Protein AF-C2EQI1-F1 (afdb_monomer)

pLDDT: mean 87.41, std 16.77, range [28.17, 98.62]

Radius of gyration: 29.7 Å; Cα contacts (8 Å, |Δi|>4): 522; chains: 1; bounding box: 66×50×105 Å

Nearest PDB structures (foldseek):
  5jys-assembly1_A  TM=7.217E-01  e=3.840E-03  Saccharomyces cerevisiae S288C
  6z0c-assembly4_D  TM=2.888E-01  e=3.466E+00  Escherichia coli
  6xi6-assembly1_A-3  TM=2.323E-01  e=3.124E+00  synthetic construct
  8d9p-assembly1_A  TM=2.428E-01  e=8.382E+00  synthetic construct

Structure (mmCIF, N/CA/C/O backbone):
data_AF-C2EQI1-F1
#
_entry.id   AF-C2EQI1-F1
#
loop_
_atom_site.group_PDB
_atom_site.id
_atom_site.type_symbol
_atom_site.label_atom_id
_atom_site.label_alt_id
_atom_site.label_comp_id
_atom_site.label_asym_id
_atom_site.label_entity_id
_atom_site.label_seq_id
_atom_site.pdbx_PDB_ins_code
_atom_site.Cartn_x
_atom_site.Cartn_y
_atom_site.Cartn_z
_atom_site.occupancy
_atom_site.B_iso_or_equiv
_atom_site.auth_seq_id
_atom_site.auth_comp_id
_atom_site.auth_asym_id
_atom_site.auth_atom_id
_atom_site.pdbx_PDB_model_num
ATOM 1 N N . MET A 1 1 ? -22.009 -26.648 41.602 1.00 31.80 1 MET A N 1
ATOM 2 C CA . MET A 1 1 ? -21.470 -26.522 40.234 1.00 31.80 1 MET A CA 1
ATOM 3 C C . MET A 1 1 ? -22.083 -25.278 39.608 1.00 31.80 1 MET A C 1
ATOM 5 O O . MET A 1 1 ? -23.299 -25.176 39.564 1.00 31.80 1 MET A O 1
ATOM 9 N N . ILE A 1 2 ? -21.271 -24.272 39.279 1.00 30.86 2 ILE A N 1
ATOM 10 C CA . ILE A 1 2 ? -21.721 -23.019 38.656 1.00 30.86 2 ILE A CA 1
ATOM 11 C C . ILE A 1 2 ? -21.294 -23.100 37.195 1.00 30.86 2 ILE A C 1
ATOM 13 O O . ILE A 1 2 ? -20.103 -23.004 36.925 1.00 30.86 2 ILE A O 1
ATOM 17 N N . SER A 1 3 ? -22.233 -23.261 36.270 1.00 32.75 3 SER A N 1
ATOM 18 C CA . SER A 1 3 ? -21.985 -23.002 34.852 1.00 32.75 3 SER A CA 1
ATOM 19 C C . SER A 1 3 ? -23.298 -22.722 34.126 1.00 32.75 3 SER A C 1
ATOM 21 O O . SER A 1 3 ? -24.357 -23.134 34.583 1.00 32.75 3 SER A O 1
ATOM 23 N N . ALA A 1 4 ? -23.179 -22.004 33.013 1.00 31.66 4 ALA A N 1
ATOM 24 C CA . ALA A 1 4 ? -24.210 -21.649 32.044 1.00 31.66 4 ALA A CA 1
ATOM 25 C C . ALA A 1 4 ? -25.256 -20.608 32.491 1.00 31.66 4 ALA A C 1
ATOM 27 O O . ALA A 1 4 ? -26.376 -20.896 32.895 1.00 31.66 4 ALA A O 1
ATOM 28 N N . ALA A 1 5 ? -24.904 -19.336 32.303 1.00 28.17 5 ALA A N 1
ATOM 29 C CA . ALA A 1 5 ? -25.871 -18.355 31.817 1.00 28.17 5 ALA A CA 1
ATOM 30 C C . ALA A 1 5 ? -25.189 -17.551 30.706 1.00 28.17 5 ALA A C 1
ATOM 32 O O . ALA A 1 5 ? -24.747 -16.416 30.910 1.00 28.17 5 ALA A O 1
ATOM 33 N N . ALA A 1 6 ? -25.044 -18.197 29.548 1.00 32.72 6 ALA A N 1
ATOM 34 C CA . ALA A 1 6 ? -24.884 -17.513 28.279 1.00 32.72 6 ALA A CA 1
ATOM 35 C C . ALA A 1 6 ? -26.206 -16.780 28.010 1.00 32.72 6 ALA A C 1
ATOM 37 O O . ALA A 1 6 ? -27.199 -17.387 27.632 1.00 32.72 6 ALA A O 1
ATOM 38 N N . ALA A 1 7 ? -26.255 -15.484 28.314 1.00 31.17 7 ALA A N 1
ATOM 39 C CA . ALA A 1 7 ? -27.314 -14.635 27.789 1.00 31.17 7 ALA A CA 1
ATOM 40 C C . ALA A 1 7 ? -26.897 -14.270 26.363 1.00 31.17 7 ALA A C 1
ATOM 42 O O . ALA A 1 7 ? -25.896 -13.570 26.188 1.00 31.17 7 ALA A O 1
ATOM 43 N N . MET A 1 8 ? -27.626 -14.834 25.397 1.00 35.50 8 MET A N 1
ATOM 44 C CA . MET A 1 8 ? -27.479 -14.635 23.957 1.00 35.50 8 MET A CA 1
ATOM 45 C C . MET A 1 8 ? -27.286 -13.154 23.615 1.00 35.50 8 MET A C 1
ATOM 47 O O . MET A 1 8 ? -28.088 -12.298 23.994 1.00 35.50 8 MET A O 1
ATOM 51 N N . LEU A 1 9 ? -26.198 -12.873 22.895 1.00 34.31 9 LEU A N 1
ATOM 52 C CA . LEU A 1 9 ? -26.105 -11.709 22.024 1.00 34.31 9 LEU A CA 1
ATOM 53 C C . LEU A 1 9 ? -27.165 -11.892 20.934 1.00 34.31 9 LEU A C 1
ATOM 55 O O . LEU A 1 9 ? -27.155 -12.915 20.258 1.00 34.31 9 LEU A O 1
ATOM 59 N N . VAL A 1 10 ? -28.034 -10.907 20.743 1.00 35.12 10 VAL A N 1
ATOM 60 C CA . VAL A 1 10 ? -28.795 -10.785 19.498 1.00 35.12 10 VAL A CA 1
ATOM 61 C C . VAL A 1 10 ? -28.068 -9.737 18.669 1.00 35.12 10 VAL A C 1
ATOM 63 O O . VAL A 1 10 ? -27.975 -8.577 19.078 1.00 35.12 10 VAL A O 1
ATOM 66 N N . ALA A 1 11 ? -27.467 -10.172 17.564 1.00 30.94 11 ALA A N 1
ATOM 67 C CA . ALA A 1 11 ? -26.998 -9.273 16.524 1.00 30.94 11 ALA A CA 1
ATOM 68 C C . ALA A 1 11 ? -28.236 -8.797 15.755 1.00 30.94 11 ALA A C 1
ATOM 70 O O . ALA A 1 11 ? -28.938 -9.612 15.166 1.00 30.94 11 ALA A O 1
ATOM 71 N N . CYS A 1 12 ? -28.533 -7.500 15.803 1.00 29.95 12 CYS A N 1
ATOM 72 C CA . CYS A 1 12 ? -29.464 -6.893 14.855 1.00 29.95 12 CYS A CA 1
ATOM 73 C C . CYS A 1 12 ? -28.633 -6.286 13.724 1.00 29.95 12 CYS A C 1
ATOM 75 O O . CYS A 1 12 ? -27.857 -5.360 13.976 1.00 29.95 12 CYS A O 1
ATOM 77 N N . ASN A 1 13 ? -28.810 -6.799 12.504 1.00 33.81 13 ASN A N 1
ATOM 78 C CA . ASN A 1 13 ? -28.313 -6.163 11.288 1.00 33.81 13 ASN A CA 1
ATOM 79 C C . ASN A 1 13 ? -29.185 -4.938 11.002 1.00 33.81 13 ASN A C 1
ATOM 81 O O . ASN A 1 13 ? -30.372 -5.071 10.719 1.00 33.81 13 ASN A O 1
ATOM 85 N N . LEU A 1 14 ? -28.599 -3.748 11.073 1.00 35.31 14 LEU A N 1
ATOM 86 C CA . LEU A 1 14 ? -29.160 -2.548 10.458 1.00 35.31 14 LEU A CA 1
ATOM 87 C C . LEU A 1 14 ? -28.221 -2.204 9.304 1.00 35.31 14 LEU A C 1
ATOM 89 O O . LEU A 1 14 ? -27.170 -1.599 9.513 1.00 35.31 14 LEU A O 1
ATOM 93 N N . ALA A 1 15 ? -28.561 -2.688 8.110 1.00 36.09 15 ALA A N 1
ATOM 94 C CA . ALA A 1 15 ? -27.846 -2.359 6.886 1.00 36.09 15 ALA A CA 1
ATOM 95 C C . ALA A 1 15 ? -28.227 -0.935 6.457 1.00 36.09 15 ALA A C 1
ATOM 97 O O . ALA A 1 15 ? -29.409 -0.614 6.352 1.00 36.09 15 ALA A O 1
ATOM 98 N N . GLY A 1 16 ? -27.227 -0.084 6.240 1.00 37.84 16 GLY A N 1
ATOM 99 C CA . GLY A 1 16 ? -27.378 1.157 5.490 1.00 37.84 16 GLY A CA 1
ATOM 100 C C . GLY A 1 16 ? -26.683 0.961 4.151 1.00 37.84 16 GLY A C 1
ATOM 101 O O . GLY A 1 16 ? -25.482 0.710 4.130 1.00 37.84 16 GLY A O 1
ATOM 102 N N . VAL A 1 17 ? -27.436 1.021 3.056 1.00 39.34 17 VAL A N 1
ATOM 103 C CA . VAL A 1 17 ? -26.892 0.960 1.696 1.00 39.34 17 VAL A CA 1
ATOM 104 C C . VAL A 1 17 ? -26.560 2.389 1.287 1.00 39.34 17 VAL A C 1
ATOM 106 O O . VAL A 1 17 ? -27.442 3.244 1.290 1.00 39.34 17 VAL A O 1
ATOM 109 N N . VAL A 1 18 ? -25.300 2.666 0.956 1.00 39.09 18 VAL A N 1
ATOM 110 C CA . VAL A 1 18 ? -24.975 3.862 0.173 1.00 39.09 18 VAL A CA 1
ATOM 111 C C . VAL A 1 18 ? -25.191 3.473 -1.284 1.00 39.09 18 VAL A C 1
ATOM 113 O O . VAL A 1 18 ? -24.335 2.838 -1.887 1.00 39.09 18 VAL A O 1
ATOM 116 N N . GLN A 1 19 ? -26.369 3.781 -1.825 1.00 37.22 19 GLN A N 1
ATOM 117 C CA . GLN A 1 19 ? -26.529 3.908 -3.270 1.00 37.22 19 GLN A CA 1
ATOM 118 C C . GLN A 1 19 ? -26.075 5.322 -3.619 1.00 37.22 19 GLN A C 1
ATOM 120 O O . GLN A 1 19 ? -26.699 6.293 -3.196 1.00 37.22 19 GLN A O 1
ATOM 125 N N . ALA A 1 20 ? -24.952 5.426 -4.321 1.00 32.59 20 ALA A N 1
ATOM 126 C CA . ALA A 1 20 ? -24.587 6.638 -5.031 1.00 32.59 20 ALA A CA 1
ATOM 127 C C . ALA A 1 20 ? -24.890 6.387 -6.508 1.00 32.59 20 ALA A C 1
ATOM 129 O O . ALA A 1 20 ? -24.408 5.408 -7.079 1.00 32.59 20 ALA A O 1
ATOM 130 N N . ASP A 1 21 ? -25.719 7.239 -7.101 1.00 31.38 21 ASP A N 1
ATOM 131 C CA . ASP A 1 21 ? -25.887 7.279 -8.547 1.00 31.38 21 ASP A CA 1
ATOM 132 C C . ASP A 1 21 ? -24.503 7.540 -9.184 1.00 31.38 21 ASP A C 1
ATOM 134 O O . ASP A 1 21 ? -23.784 8.441 -8.748 1.00 31.38 21 ASP A O 1
ATOM 138 N N . ASN A 1 22 ? -24.132 6.726 -10.182 1.00 42.47 22 ASN A N 1
ATOM 139 C CA . ASN A 1 22 ? -22.843 6.697 -10.904 1.00 42.47 22 ASN A CA 1
ATOM 140 C C . ASN A 1 22 ? -21.625 6.120 -10.145 1.00 42.47 22 ASN A C 1
ATOM 142 O O . ASN A 1 22 ? -20.618 6.803 -9.952 1.00 42.47 22 ASN A O 1
ATOM 146 N N . LEU A 1 23 ? -21.664 4.834 -9.775 1.00 50.53 23 LEU A N 1
ATOM 147 C CA . LEU A 1 23 ? -20.450 4.110 -9.367 1.00 50.53 23 LEU A CA 1
ATOM 148 C C . LEU A 1 23 ? -19.553 3.786 -10.592 1.00 50.53 23 LEU A C 1
ATOM 150 O O . LEU A 1 23 ? -20.093 3.438 -11.644 1.00 50.53 23 LEU A O 1
ATOM 154 N N . PRO A 1 24 ? -18.208 3.864 -10.481 1.00 56.31 24 PRO A N 1
ATOM 155 C CA . PRO A 1 24 ? -17.274 3.433 -11.531 1.00 56.31 24 PRO A CA 1
ATOM 156 C C . PRO A 1 24 ? -17.408 1.939 -11.872 1.00 56.31 24 PRO A C 1
ATOM 158 O O . PRO A 1 24 ? -17.888 1.152 -11.052 1.00 56.31 24 PRO A O 1
ATOM 161 N N . ALA A 1 25 ? -16.912 1.532 -13.046 1.00 54.50 25 ALA A N 1
ATOM 162 C CA . ALA A 1 25 ? -17.108 0.198 -13.634 1.00 54.50 25 ALA A CA 1
ATOM 163 C C . ALA A 1 25 ? -16.514 -0.994 -12.834 1.00 54.50 25 ALA A C 1
ATOM 165 O O . ALA A 1 25 ? -16.723 -2.143 -13.214 1.00 54.50 25 ALA A O 1
ATOM 166 N N . GLY A 1 26 ? -15.842 -0.755 -11.701 1.00 51.84 26 GLY A N 1
ATOM 167 C CA . GLY A 1 26 ? -15.246 -1.777 -10.826 1.00 51.84 26 GLY A CA 1
ATOM 168 C C . GLY A 1 26 ? -15.949 -2.014 -9.479 1.00 51.84 26 GLY A C 1
ATOM 169 O O . GLY A 1 26 ? -15.466 -2.811 -8.676 1.00 51.84 26 GLY A O 1
ATOM 170 N N . MET A 1 27 ? -17.065 -1.336 -9.179 1.00 58.75 27 MET A N 1
ATOM 171 C CA . MET A 1 27 ? -17.764 -1.528 -7.899 1.00 58.75 27 MET A CA 1
ATOM 172 C C . MET A 1 27 ? -18.797 -2.656 -7.954 1.00 58.75 27 MET A C 1
ATOM 174 O O . MET A 1 27 ? -19.794 -2.569 -8.667 1.00 58.75 27 MET A O 1
ATOM 178 N N . THR A 1 28 ? -18.588 -3.707 -7.156 1.00 56.09 28 THR A N 1
ATOM 179 C CA . THR A 1 28 ? -19.497 -4.863 -7.056 1.00 56.09 28 THR A CA 1
ATOM 180 C C . THR A 1 28 ? -20.369 -4.794 -5.793 1.00 56.09 28 THR A C 1
ATOM 182 O O . THR A 1 28 ? -20.166 -3.958 -4.914 1.00 56.09 28 THR A O 1
ATOM 185 N N . ALA A 1 29 ? -21.340 -5.705 -5.642 1.00 46.69 29 ALA A N 1
ATOM 186 C CA . ALA A 1 29 ? -22.156 -5.820 -4.422 1.00 46.69 29 ALA A CA 1
ATOM 187 C C . ALA A 1 29 ? -21.338 -6.155 -3.148 1.00 46.69 29 ALA A C 1
ATOM 189 O O . ALA A 1 29 ? -21.803 -5.924 -2.026 1.00 46.69 29 ALA A O 1
ATOM 190 N N . GLU A 1 30 ? -20.105 -6.654 -3.305 1.00 51.94 30 GLU A N 1
ATOM 191 C CA . GLU A 1 30 ? -19.144 -6.865 -2.212 1.00 51.94 30 GLU A CA 1
ATOM 192 C C . GLU A 1 30 ? -18.641 -5.532 -1.619 1.00 51.94 30 GLU A C 1
ATOM 194 O O . GLU A 1 30 ? -18.102 -5.502 -0.508 1.00 51.94 30 GLU A O 1
ATOM 199 N N . ASN A 1 31 ? -18.892 -4.404 -2.298 1.00 56.56 31 ASN A N 1
ATOM 200 C CA . ASN A 1 31 ? -18.579 -3.040 -1.859 1.00 56.56 31 ASN A CA 1
ATOM 201 C C . ASN A 1 31 ? -19.659 -2.460 -0.921 1.00 56.56 31 ASN A C 1
ATOM 203 O O . ASN A 1 31 ? -19.873 -1.251 -0.856 1.00 56.56 31 ASN A O 1
ATOM 207 N N . THR A 1 32 ? -20.362 -3.303 -0.163 1.00 58.12 32 THR A N 1
ATOM 208 C CA . THR A 1 32 ? -21.359 -2.857 0.820 1.00 58.12 32 THR A CA 1
ATOM 209 C C . THR A 1 32 ? -20.790 -2.856 2.240 1.00 58.12 32 THR A C 1
ATOM 211 O O . THR A 1 32 ? -19.993 -3.710 2.636 1.00 58.12 32 THR A O 1
ATOM 214 N N . VAL A 1 33 ? -21.199 -1.874 3.050 1.00 65.12 33 VAL A N 1
ATOM 215 C CA . VAL A 1 33 ? -20.764 -1.748 4.448 1.00 65.12 33 VAL A CA 1
ATOM 216 C C . VAL A 1 33 ? -21.900 -2.139 5.387 1.00 65.12 33 VAL A C 1
ATOM 218 O O . VAL A 1 33 ? -22.948 -1.503 5.414 1.00 65.12 33 VAL A O 1
ATOM 221 N N . THR A 1 34 ? -21.676 -3.162 6.214 1.00 64.56 34 THR A N 1
ATOM 222 C CA . THR A 1 34 ? -22.640 -3.594 7.241 1.00 64.56 34 THR A CA 1
ATOM 223 C C . THR A 1 34 ? -22.154 -3.224 8.641 1.00 64.56 34 THR A C 1
ATOM 225 O O . THR A 1 34 ? -20.991 -3.445 8.982 1.00 64.56 34 THR A O 1
ATOM 228 N N . VAL A 1 35 ? -23.051 -2.698 9.485 1.00 65.69 35 VAL A N 1
ATOM 229 C CA . VAL A 1 35 ? -22.760 -2.372 10.892 1.00 65.69 35 VAL A CA 1
ATOM 230 C C . VAL A 1 35 ? -23.527 -3.295 11.829 1.00 65.69 35 VAL A C 1
ATOM 232 O O . VAL A 1 35 ? -24.749 -3.219 11.941 1.00 65.69 35 VAL A O 1
ATOM 235 N N . ASN A 1 36 ? -22.793 -4.107 12.591 1.00 66.75 36 ASN A N 1
ATOM 236 C CA . ASN A 1 36 ? -23.368 -4.987 13.605 1.00 66.75 36 ASN A CA 1
ATOM 237 C C . ASN A 1 36 ? -23.340 -4.307 14.974 1.00 66.75 36 ASN A C 1
ATOM 239 O O . ASN A 1 36 ? -22.310 -4.281 15.653 1.00 66.75 36 ASN A O 1
ATOM 243 N N . LYS A 1 37 ? -24.482 -3.766 15.411 1.00 74.06 37 LYS A N 1
ATOM 244 C CA . LYS A 1 37 ? -24.582 -3.111 16.723 1.00 74.06 37 LYS A CA 1
ATOM 245 C C . LYS A 1 37 ? -24.875 -4.126 17.820 1.00 74.06 37 LYS A C 1
ATOM 247 O O . LYS A 1 37 ? -25.798 -4.934 17.730 1.00 74.06 37 LYS A O 1
ATOM 252 N N . LYS A 1 38 ? -24.131 -4.039 18.922 1.00 78.75 38 LYS A N 1
ATOM 253 C CA . LYS A 1 38 ? -24.421 -4.799 20.142 1.00 78.75 38 LYS A CA 1
ATOM 254 C C . LYS A 1 38 ? -25.481 -4.075 20.963 1.00 78.75 38 LYS A C 1
ATOM 256 O O . LYS A 1 38 ? -25.333 -2.893 21.278 1.00 78.75 38 LYS A O 1
ATOM 261 N N . VAL A 1 39 ? -26.516 -4.798 21.381 1.00 80.38 39 VAL A N 1
ATOM 262 C CA . VAL A 1 39 ? -27.561 -4.267 22.267 1.00 80.38 39 VAL A CA 1
ATOM 263 C C . VAL A 1 39 ? -27.228 -4.588 23.722 1.00 80.38 39 VAL A C 1
ATOM 265 O O . VAL A 1 39 ? -26.868 -5.711 24.080 1.00 80.38 39 VAL A O 1
ATOM 268 N N . PHE A 1 40 ? -27.347 -3.592 24.599 1.00 86.12 40 PHE A N 1
ATOM 269 C CA . PHE A 1 40 ? -27.184 -3.815 26.030 1.00 86.12 40 PHE A CA 1
ATOM 270 C C . PHE A 1 40 ? -28.427 -4.481 26.630 1.00 86.12 40 PHE A C 1
ATOM 272 O O . PHE A 1 40 ? -29.500 -3.887 26.668 1.00 86.12 40 PHE A O 1
ATOM 279 N N . VAL A 1 41 ? -28.239 -5.664 27.220 1.00 82.31 41 VAL A N 1
ATOM 280 C CA . VAL A 1 41 ? -29.252 -6.343 28.039 1.00 82.31 41 VAL A CA 1
ATOM 281 C C . VAL A 1 41 ? -28.841 -6.303 29.513 1.00 82.31 41 VAL A C 1
ATOM 283 O O . VAL A 1 41 ? -27.751 -6.749 29.899 1.00 82.31 41 VAL A O 1
ATOM 286 N N . ARG A 1 42 ? -29.719 -5.758 30.365 1.00 88.31 42 ARG A N 1
ATOM 287 C CA . ARG A 1 42 ? -29.489 -5.665 31.814 1.00 88.31 42 ARG A CA 1
ATOM 288 C C . ARG A 1 42 ? -29.468 -7.059 32.438 1.00 88.31 42 ARG A C 1
ATOM 290 O O . ARG A 1 42 ? -30.415 -7.819 32.295 1.00 88.31 42 ARG A O 1
ATOM 297 N N . ASN A 1 43 ? -28.441 -7.359 33.238 1.00 87.69 43 ASN A N 1
ATOM 298 C CA . ASN A 1 43 ? -28.412 -8.579 34.042 1.00 87.69 43 ASN A CA 1
ATOM 299 C C . ASN A 1 43 ? -28.844 -8.279 35.492 1.00 87.69 43 ASN A C 1
ATOM 301 O O . ASN A 1 43 ? -28.060 -7.678 36.238 1.00 87.69 43 ASN A O 1
ATOM 305 N N . PRO A 1 44 ? -30.037 -8.714 35.943 1.00 86.06 44 PRO A N 1
ATOM 306 C CA . PRO A 1 44 ? -30.517 -8.433 37.298 1.00 86.06 44 PRO A CA 1
ATOM 307 C C . PRO A 1 44 ? -29.672 -9.106 38.397 1.00 86.06 44 PRO A C 1
ATOM 309 O O . PRO A 1 44 ? -29.657 -8.635 39.531 1.00 86.06 44 PRO A O 1
ATOM 312 N N . LYS A 1 45 ? -28.899 -10.157 38.078 1.00 86.25 45 LYS A N 1
ATOM 313 C CA . LYS A 1 45 ? -27.993 -10.839 39.027 1.00 86.25 45 LYS A CA 1
ATOM 314 C C . LYS A 1 45 ? -26.700 -10.046 39.298 1.00 86.25 45 LYS A C 1
ATOM 316 O O . LYS A 1 45 ? -25.942 -10.366 40.232 1.00 86.25 45 LYS A O 1
ATOM 321 N N . GLN A 1 46 ? -26.408 -9.032 38.481 1.00 87.06 46 GLN A N 1
ATOM 322 C CA . GLN A 1 46 ? -25.251 -8.148 38.627 1.00 87.06 46 GLN A CA 1
ATOM 323 C C . GLN A 1 46 ? -25.633 -6.814 39.277 1.00 87.06 46 GLN A C 1
ATOM 325 O O . GLN A 1 46 ? -26.767 -6.355 39.193 1.00 87.06 46 GLN A O 1
ATOM 330 N N . SER A 1 47 ? -24.669 -6.178 39.951 1.00 90.25 47 SER A N 1
ATOM 331 C CA . SER A 1 47 ? -24.907 -4.872 40.572 1.00 90.25 47 SER A CA 1
ATOM 332 C C . SER A 1 47 ? -25.117 -3.786 39.514 1.00 90.25 47 SER A C 1
ATOM 334 O O . SER A 1 47 ? -24.549 -3.858 38.422 1.00 90.25 47 SER A O 1
ATOM 336 N N . ALA A 1 48 ? -25.864 -2.734 39.867 1.00 92.44 48 ALA A N 1
ATOM 337 C CA . ALA A 1 48 ? -26.082 -1.572 39.002 1.00 92.44 48 ALA A CA 1
A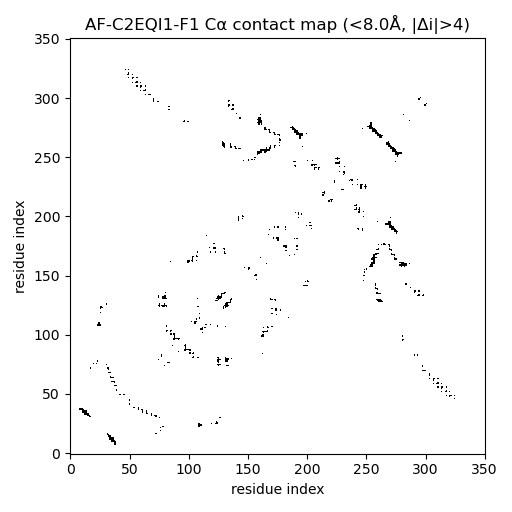TOM 338 C C . ALA A 1 48 ? -24.760 -0.996 38.456 1.00 92.44 48 ALA A C 1
ATOM 340 O O . ALA A 1 48 ? -24.645 -0.757 37.258 1.00 92.44 48 ALA A O 1
ATOM 341 N N . LYS A 1 49 ? -23.720 -0.900 39.302 1.00 94.06 49 LYS A N 1
ATOM 342 C CA . LYS A 1 49 ? -22.371 -0.460 38.901 1.00 94.06 49 LYS A CA 1
ATOM 343 C C . LYS A 1 49 ? -21.757 -1.328 37.794 1.00 94.06 49 LYS A C 1
ATOM 345 O O . LYS A 1 49 ? -21.140 -0.792 36.881 1.00 94.06 49 LYS A O 1
ATOM 350 N N . VAL A 1 50 ? -21.908 -2.654 37.861 1.00 93.75 50 VAL A N 1
ATOM 351 C CA . VAL A 1 50 ? -21.372 -3.560 36.828 1.00 93.75 50 VAL A CA 1
ATOM 352 C C . VAL A 1 50 ? -22.180 -3.436 35.538 1.00 93.75 50 VAL A C 1
ATOM 354 O O . VAL A 1 50 ? -21.586 -3.293 34.473 1.00 93.75 50 VAL A O 1
ATOM 357 N N . ASN A 1 51 ? -23.513 -3.407 35.632 1.00 92.69 51 ASN A N 1
ATOM 358 C CA . ASN A 1 51 ? -24.389 -3.199 34.475 1.00 92.69 51 ASN A CA 1
ATOM 359 C C . ASN A 1 51 ? -24.085 -1.870 33.759 1.00 92.69 51 ASN A C 1
ATOM 361 O O . ASN A 1 51 ? -23.970 -1.856 32.538 1.00 92.69 51 ASN A O 1
ATOM 365 N N . ALA A 1 52 ? -23.853 -0.783 34.501 1.00 95.25 52 ALA A N 1
ATOM 366 C CA . ALA A 1 52 ? -23.469 0.509 33.933 1.00 95.25 52 ALA A CA 1
ATOM 367 C C . ALA A 1 52 ? -22.125 0.447 33.182 1.00 95.25 52 ALA A C 1
ATOM 369 O O . ALA A 1 52 ? -22.017 0.953 32.068 1.00 95.25 52 ALA A O 1
ATOM 370 N N . LYS A 1 53 ? -21.102 -0.217 33.745 1.00 97.19 53 LYS A N 1
ATOM 371 C CA . LYS A 1 53 ? -19.807 -0.383 33.057 1.00 97.19 53 LYS A CA 1
ATOM 372 C C . LYS A 1 53 ? -19.887 -1.320 31.850 1.00 97.19 53 LYS A C 1
ATOM 374 O O . LYS A 1 53 ? -19.162 -1.105 30.886 1.00 97.19 53 LYS A O 1
ATOM 379 N N . ARG A 1 54 ? -20.781 -2.313 31.868 1.00 95.00 54 ARG A N 1
ATOM 380 C CA . ARG A 1 54 ? -21.061 -3.160 30.699 1.00 95.00 54 ARG A CA 1
ATOM 381 C C . ARG A 1 54 ? -21.723 -2.349 29.583 1.00 95.00 54 ARG A C 1
ATOM 383 O O . ARG A 1 54 ? -21.272 -2.449 28.450 1.00 95.00 54 ARG A O 1
ATOM 390 N N . LYS A 1 55 ? -22.726 -1.522 29.904 1.00 94.06 55 LYS A N 1
ATOM 391 C CA . LYS A 1 55 ? -23.349 -0.604 28.935 1.00 94.06 55 LYS A CA 1
ATOM 392 C C . LYS A 1 55 ? -22.313 0.346 28.324 1.00 94.06 55 LYS A C 1
ATOM 394 O O . LYS A 1 55 ? -22.277 0.497 27.114 1.00 94.06 55 LYS A O 1
ATOM 399 N N . ALA A 1 56 ? -21.419 0.913 29.138 1.00 95.44 56 ALA A N 1
ATOM 400 C CA . ALA A 1 56 ? -20.349 1.789 28.650 1.00 95.44 56 ALA A CA 1
ATOM 401 C C . ALA A 1 56 ? -19.374 1.085 27.685 1.00 95.44 56 ALA A C 1
ATOM 403 O O . ALA A 1 56 ? -18.974 1.687 26.694 1.00 95.44 56 ALA A O 1
ATOM 404 N N . LEU A 1 57 ? -19.009 -0.177 27.951 1.00 95.25 57 LEU A N 1
ATOM 405 C CA . LEU A 1 57 ? -18.186 -0.966 27.027 1.00 95.25 57 LEU A CA 1
ATOM 406 C C . LEU A 1 57 ? -18.906 -1.200 25.696 1.00 95.25 57 LEU A C 1
ATOM 408 O O . LEU A 1 57 ? -18.322 -0.936 24.655 1.00 95.25 57 LEU A O 1
ATOM 412 N N . ILE A 1 58 ? -20.169 -1.631 25.738 1.00 91.25 58 ILE A N 1
ATOM 413 C CA . ILE A 1 58 ? -20.979 -1.856 24.531 1.00 91.25 58 ILE A CA 1
ATOM 414 C C . ILE A 1 58 ? -21.094 -0.574 23.700 1.00 91.25 58 ILE A C 1
ATOM 416 O O . ILE A 1 58 ? -20.862 -0.606 22.498 1.00 91.25 58 ILE A O 1
ATOM 420 N N . ASN A 1 59 ? -21.378 0.566 24.335 1.00 90.12 59 ASN A N 1
ATOM 421 C CA . ASN A 1 59 ? -21.459 1.847 23.635 1.00 90.12 59 ASN A CA 1
ATOM 422 C C . ASN A 1 59 ? -20.127 2.223 22.964 1.00 90.12 59 ASN A C 1
ATOM 424 O O . ASN A 1 59 ? -20.132 2.708 21.839 1.00 90.12 59 ASN A O 1
ATOM 428 N N . ALA A 1 60 ? -18.992 1.993 23.635 1.00 94.88 60 ALA A N 1
ATOM 429 C CA . ALA A 1 60 ? -17.676 2.264 23.059 1.00 94.88 60 ALA A CA 1
ATOM 430 C C . ALA A 1 60 ? -17.351 1.329 21.880 1.00 94.88 60 ALA A C 1
ATOM 432 O O . ALA A 1 60 ? -16.781 1.779 20.892 1.00 94.88 60 ALA A O 1
ATOM 433 N N . GLU A 1 61 ? -17.715 0.046 21.975 1.00 91.50 61 GLU A N 1
ATOM 434 C CA . GLU A 1 61 ? -17.547 -0.927 20.887 1.00 91.50 61 GLU A CA 1
ATOM 435 C C . GLU A 1 61 ? -18.411 -0.566 19.670 1.00 91.50 61 GLU A C 1
ATOM 437 O O . GLU A 1 61 ? -17.908 -0.581 18.550 1.00 91.50 61 GLU A O 1
ATOM 442 N N . ASN A 1 62 ? -19.672 -0.175 19.884 1.00 86.75 62 ASN A N 1
ATOM 443 C CA . ASN A 1 62 ? -20.555 0.271 18.804 1.00 86.75 62 ASN A CA 1
ATOM 444 C C . ASN A 1 62 ? -20.027 1.546 18.133 1.00 86.75 62 ASN A C 1
ATOM 446 O O . ASN A 1 62 ? -19.976 1.595 16.912 1.00 86.75 62 ASN A O 1
ATOM 450 N N . ALA A 1 63 ? -19.571 2.537 18.908 1.00 88.50 63 ALA A N 1
ATOM 451 C CA . ALA A 1 63 ? -19.015 3.772 18.352 1.00 88.50 63 ALA A CA 1
ATOM 452 C C . ALA A 1 63 ? -17.757 3.521 17.498 1.00 88.50 63 ALA A C 1
ATOM 454 O O . ALA A 1 63 ? -17.577 4.158 16.464 1.00 88.50 63 ALA A O 1
ATOM 455 N N . LEU A 1 64 ? -16.892 2.583 17.908 1.00 91.88 64 LEU A N 1
ATOM 456 C CA . LEU A 1 64 ? -15.749 2.164 17.091 1.00 91.88 64 LEU A CA 1
ATOM 457 C C . LEU A 1 64 ? -16.215 1.495 15.790 1.00 91.88 64 LEU A C 1
ATOM 459 O O . LEU A 1 64 ? -15.724 1.854 14.725 1.00 91.88 64 LEU A O 1
ATOM 463 N N . SER A 1 65 ? -17.176 0.570 15.869 1.00 86.00 65 SER A N 1
ATOM 464 C CA . SER A 1 65 ? -17.715 -0.115 14.688 1.00 86.00 65 SER A CA 1
ATOM 465 C C . SER A 1 65 ? -18.380 0.850 13.703 1.00 86.00 65 SER A C 1
ATOM 467 O O . SER A 1 65 ? -18.211 0.695 12.500 1.00 86.00 65 SER A O 1
ATOM 469 N N . GLU A 1 66 ? -19.122 1.843 14.196 1.00 83.81 66 GLU A N 1
ATOM 470 C CA . GLU A 1 66 ? -19.762 2.878 13.374 1.00 83.81 66 GLU A CA 1
ATOM 471 C C . GLU A 1 66 ? -18.727 3.779 12.692 1.00 83.81 66 GLU A C 1
ATOM 473 O O . GLU A 1 66 ? -18.862 4.077 11.508 1.00 83.81 66 GLU A O 1
ATOM 478 N N . LEU A 1 67 ? -17.668 4.178 13.408 1.00 87.88 67 LEU A N 1
ATOM 479 C CA . LEU A 1 67 ? -16.571 4.955 12.827 1.00 87.88 67 LEU A CA 1
ATOM 480 C C . LEU A 1 67 ? -15.865 4.176 11.709 1.00 87.88 67 LEU A C 1
ATOM 482 O O . LEU A 1 67 ? -15.657 4.723 10.631 1.00 87.88 67 LEU A O 1
ATOM 486 N N . GLN A 1 68 ? -15.531 2.907 11.952 1.00 88.25 68 GLN A N 1
ATOM 487 C CA . GLN A 1 68 ? -14.878 2.050 10.956 1.00 88.25 68 GLN A CA 1
ATOM 488 C C . GLN A 1 68 ? -15.754 1.842 9.720 1.00 88.25 68 GLN A C 1
ATOM 490 O O . GLN A 1 68 ? -15.262 1.895 8.600 1.00 88.25 68 GLN A O 1
ATOM 495 N N . ALA A 1 69 ? -17.060 1.665 9.914 1.00 83.00 69 ALA A N 1
ATOM 496 C CA . ALA A 1 69 ? -18.002 1.567 8.811 1.00 83.00 69 ALA A CA 1
ATOM 497 C C . ALA A 1 69 ? -18.112 2.872 8.015 1.00 83.00 69 ALA A C 1
ATOM 499 O O . ALA A 1 69 ? -18.144 2.837 6.790 1.00 83.00 69 ALA A O 1
ATOM 500 N N . LYS A 1 70 ? -18.117 4.031 8.686 1.00 84.00 70 LYS A N 1
ATOM 501 C CA . LYS A 1 70 ? -18.105 5.330 8.003 1.00 84.00 70 LYS A CA 1
ATOM 502 C C . LYS A 1 70 ? -16.838 5.524 7.165 1.00 84.00 70 LYS A C 1
ATOM 504 O O . LYS A 1 70 ? -16.945 6.038 6.061 1.00 84.00 70 LYS A O 1
ATOM 509 N N . ILE A 1 71 ? -15.673 5.128 7.684 1.00 86.06 71 ILE A N 1
ATOM 510 C CA . ILE A 1 71 ? -14.396 5.178 6.952 1.00 86.06 71 ILE A CA 1
ATOM 511 C C . ILE A 1 71 ? -14.469 4.279 5.718 1.00 86.06 71 ILE A C 1
ATOM 513 O O . ILE A 1 71 ? -14.341 4.783 4.609 1.00 86.06 71 ILE A O 1
ATOM 517 N N . LYS A 1 72 ? -14.811 2.995 5.897 1.00 82.94 72 LYS A N 1
ATOM 518 C CA . LYS A 1 72 ? -14.939 2.048 4.780 1.00 82.94 72 LYS A CA 1
ATOM 519 C C . LYS A 1 72 ? -15.948 2.530 3.732 1.00 82.94 72 LYS A C 1
ATOM 521 O O . LYS A 1 72 ? -15.710 2.411 2.540 1.00 82.94 72 LYS A O 1
ATOM 526 N N . GLY A 1 73 ? -17.077 3.089 4.168 1.00 77.12 73 GLY A N 1
ATOM 527 C CA . GLY A 1 73 ? -18.090 3.628 3.261 1.00 77.12 73 GLY A CA 1
ATOM 528 C C . GLY A 1 73 ? -17.595 4.845 2.482 1.00 77.12 73 GLY A C 1
ATOM 529 O O . GLY A 1 73 ? -17.932 4.988 1.315 1.00 77.12 73 GLY A O 1
ATOM 530 N N . GLN A 1 74 ? -16.783 5.701 3.107 1.00 79.06 74 GLN A N 1
ATOM 531 C CA . GLN A 1 74 ? -16.165 6.846 2.443 1.00 79.06 74 GLN A CA 1
ATOM 532 C C . GLN A 1 74 ? -15.118 6.398 1.416 1.00 79.06 74 GLN A C 1
ATOM 534 O O . GLN A 1 74 ? -15.166 6.871 0.290 1.00 79.06 74 GLN A O 1
ATOM 539 N N . GLU A 1 75 ? -14.230 5.473 1.782 1.00 81.44 75 GLU A N 1
ATOM 540 C CA . GLU A 1 75 ? -13.213 4.910 0.885 1.00 81.44 75 GLU A CA 1
ATOM 541 C C . GLU A 1 75 ? -13.837 4.229 -0.338 1.00 81.44 75 GLU A C 1
ATOM 543 O O . GLU A 1 75 ? -13.433 4.485 -1.473 1.00 81.44 75 GLU A O 1
ATOM 548 N N . LEU A 1 76 ? -14.874 3.417 -0.118 1.00 73.88 76 LEU A N 1
ATOM 549 C CA . LEU A 1 76 ? -15.615 2.798 -1.208 1.00 73.88 76 LEU A CA 1
ATOM 550 C C . LEU A 1 76 ? -16.338 3.847 -2.050 1.00 73.88 76 LEU A C 1
ATOM 552 O O . LEU A 1 76 ? -16.289 3.750 -3.259 1.00 73.88 76 LEU A O 1
ATOM 556 N N . ALA A 1 77 ? -16.939 4.888 -1.468 1.00 70.69 77 ALA A N 1
ATOM 557 C CA . ALA A 1 77 ? -17.567 5.955 -2.255 1.00 70.69 77 ALA A CA 1
ATOM 558 C C . ALA A 1 77 ? -16.559 6.757 -3.101 1.00 70.69 77 ALA A C 1
ATOM 560 O O . ALA A 1 77 ? -16.922 7.301 -4.145 1.00 70.69 77 ALA A O 1
ATOM 561 N N . THR A 1 78 ? -15.299 6.849 -2.666 1.00 74.56 78 THR A N 1
ATOM 562 C CA . THR A 1 78 ? -14.235 7.506 -3.432 1.00 74.56 78 THR A CA 1
ATOM 563 C C . THR A 1 78 ? -13.512 6.565 -4.392 1.00 74.56 78 THR A C 1
ATOM 565 O O . THR A 1 78 ? -12.806 7.062 -5.258 1.00 74.56 78 THR A O 1
ATOM 568 N N . GLY A 1 79 ? -13.679 5.244 -4.273 1.00 80.06 79 GLY A N 1
ATOM 569 C CA . GLY A 1 79 ? -12.947 4.253 -5.071 1.00 80.06 79 GLY A CA 1
ATOM 570 C C . GLY A 1 79 ? -11.475 4.106 -4.667 1.00 80.06 79 GLY A C 1
ATOM 571 O O . GLY A 1 79 ? -10.630 3.838 -5.520 1.00 80.06 79 GLY A O 1
ATOM 572 N N . GLY A 1 80 ? -11.146 4.337 -3.392 1.00 91.31 80 GLY A N 1
ATOM 573 C CA . GLY A 1 80 ? -9.771 4.254 -2.893 1.00 91.31 80 GLY A CA 1
ATOM 574 C C . GLY A 1 80 ? -8.811 5.224 -3.597 1.00 91.31 80 GLY A C 1
ATOM 575 O O . GLY A 1 80 ? -9.090 6.420 -3.692 1.00 91.31 80 GLY A O 1
ATOM 576 N N . ALA A 1 81 ? -7.692 4.707 -4.107 1.00 96.69 81 ALA A N 1
ATOM 577 C CA . ALA A 1 81 ? -6.666 5.451 -4.837 1.00 96.69 81 ALA A CA 1
ATOM 578 C C . ALA A 1 81 ? -7.206 6.161 -6.091 1.00 96.69 81 ALA A C 1
ATOM 580 O O . ALA A 1 81 ? -6.775 7.272 -6.397 1.00 96.69 81 ALA A O 1
ATOM 581 N N . SER A 1 82 ? -8.218 5.605 -6.770 1.00 95.19 82 SER A N 1
ATOM 582 C CA . SER A 1 82 ? -8.844 6.302 -7.905 1.00 95.19 82 SER A CA 1
ATOM 583 C C . SER A 1 82 ? -9.467 7.640 -7.480 1.00 95.19 82 SER A C 1
ATOM 585 O O . SER A 1 82 ? -9.360 8.634 -8.192 1.00 95.19 82 SER A O 1
ATOM 587 N N . GLY A 1 83 ? -10.022 7.736 -6.269 1.00 94.00 83 GLY A N 1
ATOM 588 C CA . GLY A 1 83 ? -10.541 8.991 -5.725 1.00 94.00 83 GLY A CA 1
ATOM 589 C C . GLY A 1 83 ? -9.459 10.034 -5.449 1.00 94.00 83 GLY A C 1
ATOM 590 O O . GLY A 1 83 ? -9.715 11.232 -5.593 1.00 94.00 83 GLY A O 1
ATOM 591 N N . PHE A 1 84 ? -8.256 9.592 -5.073 1.00 96.62 84 PHE A N 1
ATOM 592 C CA . PHE A 1 84 ? -7.080 10.454 -4.950 1.00 96.62 84 PHE A CA 1
ATOM 593 C C . PHE A 1 84 ? -6.673 11.018 -6.315 1.00 96.62 84 PHE A C 1
ATOM 595 O O . PHE A 1 84 ? -6.527 12.234 -6.450 1.00 96.62 84 PHE A O 1
ATOM 602 N N . PHE A 1 85 ? -6.595 10.165 -7.340 1.00 97.25 85 PHE A N 1
ATOM 603 C CA . PHE A 1 85 ? -6.271 10.583 -8.705 1.00 97.25 85 PHE A CA 1
ATOM 604 C C . PHE A 1 85 ? -7.330 11.528 -9.281 1.00 97.25 85 PHE A C 1
ATOM 606 O O . PHE A 1 85 ? -6.989 12.609 -9.756 1.00 97.25 85 PHE A O 1
ATOM 613 N N . ARG A 1 86 ? -8.622 11.210 -9.131 1.00 95.44 86 ARG A N 1
ATOM 614 C CA . ARG A 1 86 ? -9.718 12.085 -9.575 1.00 95.44 86 ARG A CA 1
ATOM 615 C C . ARG A 1 86 ? -9.626 13.478 -8.962 1.00 95.44 86 ARG A C 1
ATOM 617 O O . ARG A 1 86 ? -9.743 14.467 -9.675 1.00 95.44 86 ARG A O 1
ATOM 624 N N . ARG A 1 87 ? -9.372 13.569 -7.650 1.00 94.69 87 ARG A N 1
ATOM 625 C CA . ARG A 1 87 ? -9.224 14.862 -6.970 1.00 94.69 87 ARG A CA 1
ATOM 626 C C . ARG A 1 87 ? -8.119 15.696 -7.611 1.00 94.69 87 ARG A C 1
ATOM 628 O O . ARG A 1 87 ? -8.328 16.875 -7.864 1.00 94.69 87 ARG A O 1
ATOM 635 N N . ILE A 1 88 ? -6.961 15.094 -7.875 1.00 95.81 88 ILE A N 1
ATOM 636 C CA . ILE A 1 88 ? -5.833 15.786 -8.507 1.00 95.81 88 ILE A CA 1
ATOM 637 C C . ILE A 1 88 ? -6.198 16.224 -9.927 1.00 95.81 88 ILE A C 1
ATOM 639 O O . ILE A 1 88 ? -5.953 17.380 -10.274 1.00 95.81 88 ILE A O 1
ATOM 643 N N . ALA A 1 89 ? -6.821 15.344 -10.713 1.00 95.62 89 ALA A N 1
ATOM 644 C CA . ALA A 1 89 ? -7.269 15.651 -12.069 1.00 95.62 89 ALA A CA 1
ATOM 645 C C . ALA A 1 89 ? -8.241 16.846 -12.104 1.00 95.62 89 ALA A C 1
ATOM 647 O O . ALA A 1 89 ? -8.156 17.696 -12.988 1.00 95.62 89 ALA A O 1
ATOM 648 N N . GLU A 1 90 ? -9.126 16.952 -11.110 1.00 93.81 90 GLU A N 1
ATOM 649 C CA . GLU A 1 90 ? -10.118 18.027 -11.001 1.00 93.81 90 GLU A CA 1
ATOM 650 C C . GLU A 1 90 ? -9.548 19.329 -10.410 1.00 93.81 90 GLU A C 1
ATOM 652 O O . GLU A 1 90 ? -10.000 20.414 -10.779 1.00 93.81 90 GLU A O 1
ATOM 657 N N . SER A 1 91 ? -8.578 19.254 -9.488 1.00 93.50 91 SER A N 1
ATOM 658 C CA . SER A 1 91 ? -8.163 20.411 -8.678 1.00 93.50 91 SER A CA 1
ATOM 659 C C . SER A 1 91 ? -6.750 20.938 -8.930 1.00 93.50 91 SER A C 1
ATOM 661 O O . SER A 1 91 ? -6.448 22.050 -8.497 1.00 93.50 91 SER A O 1
ATOM 663 N N . SER A 1 92 ? -5.852 20.165 -9.548 1.00 94.06 92 SER A N 1
ATOM 664 C CA . SER A 1 92 ? -4.458 20.590 -9.756 1.00 94.06 92 SER A CA 1
ATOM 665 C C . SER A 1 92 ? -4.388 21.800 -10.691 1.00 94.06 92 SER A C 1
ATOM 667 O O . SER A 1 92 ? -5.065 21.836 -11.707 1.00 94.06 92 SER A O 1
ATOM 669 N N . SER A 1 93 ? -3.559 22.804 -10.404 1.00 94.25 93 SER A N 1
ATOM 670 C CA . SER A 1 93 ? -3.296 23.906 -11.348 1.00 94.25 93 SER A CA 1
ATOM 671 C C . SER A 1 93 ? -2.224 23.572 -12.393 1.00 94.25 93 SER A C 1
ATOM 673 O O . SER A 1 93 ? -2.042 24.340 -13.328 1.00 94.25 93 SER A O 1
ATOM 675 N N . ASP A 1 94 ? -1.511 22.462 -12.216 1.00 94.88 94 ASP A N 1
ATOM 676 C CA . ASP A 1 94 ? -0.469 21.959 -13.113 1.00 94.88 94 ASP A CA 1
ATOM 677 C C . ASP A 1 94 ? -1.089 20.974 -14.114 1.00 94.88 94 ASP A C 1
ATOM 679 O O . ASP A 1 94 ? -1.664 19.958 -13.705 1.00 94.88 94 ASP A O 1
ATOM 683 N N . ASP A 1 95 ? -0.994 21.295 -15.406 1.00 94.75 95 ASP A N 1
ATOM 684 C CA . ASP A 1 95 ? -1.620 20.529 -16.486 1.00 94.75 95 ASP A CA 1
ATOM 685 C C . ASP A 1 95 ? -1.004 19.136 -16.667 1.00 94.75 95 ASP A C 1
ATOM 687 O O . ASP A 1 95 ? -1.739 18.194 -16.961 1.00 94.75 95 ASP A O 1
ATOM 691 N N . ALA A 1 96 ? 0.299 18.966 -16.423 1.00 93.94 96 ALA A N 1
ATOM 692 C CA . ALA A 1 96 ? 0.941 17.655 -16.508 1.00 93.94 96 ALA A CA 1
ATOM 693 C C . ALA A 1 96 ? 0.443 16.743 -15.377 1.00 93.94 96 ALA A C 1
ATOM 695 O O . ALA A 1 96 ? 0.003 15.621 -15.629 1.00 93.94 96 ALA A O 1
ATOM 696 N N . LYS A 1 97 ? 0.379 17.269 -14.143 1.00 95.69 97 LYS A N 1
ATOM 697 C CA . LYS A 1 97 ? -0.201 16.546 -12.995 1.00 95.69 97 LYS A CA 1
ATOM 698 C C . LYS A 1 97 ? -1.676 16.208 -13.217 1.00 95.69 97 LYS A C 1
ATOM 700 O O . LYS A 1 97 ? -2.112 15.123 -12.845 1.00 95.69 97 LYS A O 1
ATOM 705 N N . LYS A 1 98 ? -2.454 17.119 -13.819 1.00 95.88 98 LYS A N 1
ATOM 706 C CA . LYS A 1 98 ? -3.862 16.863 -14.160 1.00 95.88 98 LYS A CA 1
ATOM 707 C C . LYS A 1 98 ? -4.010 15.713 -15.157 1.00 95.88 98 LYS A C 1
ATOM 709 O O . LYS A 1 98 ? -4.857 14.851 -14.945 1.00 95.88 98 LYS A O 1
ATOM 714 N N . GLN A 1 99 ? -3.229 15.724 -16.238 1.00 95.25 99 GLN A N 1
ATOM 715 C CA . GLN A 1 99 ? -3.305 14.714 -17.298 1.00 95.25 99 GLN A CA 1
ATOM 716 C C . GLN A 1 99 ? -2.889 13.333 -16.786 1.00 95.25 99 GLN A C 1
ATOM 718 O O . GLN A 1 99 ? -3.644 12.377 -16.958 1.00 95.25 99 GLN A O 1
ATOM 723 N N . ASP A 1 100 ? -1.756 13.250 -16.084 1.00 95.75 100 ASP A N 1
ATOM 724 C CA . ASP A 1 100 ? -1.264 12.012 -15.468 1.00 95.75 100 ASP A CA 1
ATOM 725 C C . ASP A 1 100 ? -2.292 11.435 -14.479 1.00 95.75 100 ASP A C 1
ATOM 727 O O . ASP A 1 100 ? -2.652 10.261 -14.553 1.00 95.75 100 ASP A O 1
ATOM 731 N N . ALA A 1 101 ? -2.873 12.279 -13.618 1.00 96.75 101 ALA A N 1
ATOM 732 C CA . ALA A 1 101 ? -3.927 11.866 -12.693 1.00 96.75 101 ALA A CA 1
ATOM 733 C C . ALA A 1 101 ? -5.223 11.431 -13.397 1.00 96.75 101 ALA A C 1
ATOM 735 O O . ALA A 1 101 ? -5.877 10.485 -12.959 1.00 96.75 101 ALA A O 1
ATOM 736 N N . GLY A 1 102 ? -5.614 12.115 -14.475 1.00 95.69 102 GLY A N 1
ATOM 737 C CA . GLY A 1 102 ? -6.805 11.780 -15.254 1.00 95.69 102 GLY A CA 1
ATOM 738 C C . GLY A 1 102 ? -6.677 10.417 -15.932 1.00 95.69 102 GLY A C 1
ATOM 739 O O . GLY A 1 102 ? -7.596 9.602 -15.859 1.00 95.69 102 GLY A O 1
ATOM 740 N N . TYR A 1 103 ? -5.518 10.136 -16.525 1.00 95.19 103 TYR A N 1
ATOM 741 C CA . TYR A 1 103 ? -5.241 8.834 -17.122 1.00 95.19 103 TYR A CA 1
ATOM 742 C C . TYR A 1 103 ? -5.134 7.729 -16.059 1.00 95.19 103 TYR A C 1
ATOM 744 O O . TYR A 1 103 ? -5.790 6.698 -16.192 1.00 95.19 103 TYR A O 1
ATOM 752 N N . ALA A 1 104 ? -4.444 7.980 -14.940 1.00 95.69 104 ALA A N 1
ATOM 753 C CA . ALA A 1 104 ? -4.386 7.054 -13.804 1.00 95.69 104 ALA A CA 1
ATOM 754 C C . ALA A 1 104 ? -5.778 6.711 -13.240 1.00 95.69 104 ALA A C 1
ATOM 756 O O . ALA A 1 104 ? -6.071 5.557 -12.920 1.00 95.69 104 ALA A O 1
ATOM 757 N N . TYR A 1 105 ? -6.666 7.707 -13.135 1.00 95.94 105 TYR A N 1
ATOM 758 C CA . TYR A 1 105 ? -8.061 7.497 -12.747 1.00 95.94 105 TYR A CA 1
ATOM 759 C C . TYR A 1 105 ? -8.798 6.597 -13.745 1.00 95.94 105 TYR A C 1
ATOM 761 O O . TYR A 1 105 ? -9.475 5.653 -13.330 1.00 95.94 105 TYR A O 1
ATOM 769 N N . ASN A 1 106 ? -8.655 6.859 -15.046 1.00 94.69 106 ASN A N 1
ATOM 770 C CA . ASN A 1 106 ? -9.303 6.064 -16.086 1.00 94.69 106 ASN A CA 1
ATOM 771 C C . ASN A 1 106 ? -8.805 4.611 -16.083 1.00 94.69 106 ASN A C 1
ATOM 773 O O . ASN A 1 106 ? -9.628 3.702 -16.170 1.00 94.69 106 ASN A O 1
ATOM 777 N N . LEU A 1 107 ? -7.498 4.381 -15.910 1.00 94.19 107 LEU A N 1
ATOM 778 C CA . LEU A 1 107 ? -6.919 3.040 -15.775 1.00 94.19 107 LEU A CA 1
ATOM 779 C C . LEU A 1 107 ? -7.520 2.289 -14.582 1.00 94.19 107 LEU A C 1
ATOM 781 O O . LEU A 1 107 ? -8.099 1.215 -14.743 1.00 94.19 107 LEU A O 1
ATOM 785 N N . LEU A 1 108 ? -7.467 2.880 -13.381 1.00 94.44 108 LEU A N 1
ATOM 786 C CA . LEU A 1 108 ? -7.966 2.216 -12.173 1.00 94.44 108 LEU A CA 1
ATOM 787 C C . LEU A 1 108 ? -9.474 1.987 -12.174 1.00 94.44 108 LEU A C 1
ATOM 789 O O . LEU A 1 108 ? -9.946 1.101 -11.466 1.00 94.44 108 LEU A O 1
ATOM 793 N N . THR A 1 109 ? -10.243 2.777 -12.920 1.00 92.06 109 THR A N 1
ATOM 794 C CA . THR A 1 109 ? -11.703 2.631 -13.010 1.00 92.06 109 THR A CA 1
ATOM 795 C C . THR A 1 109 ? -12.163 1.779 -14.189 1.00 92.06 109 THR A C 1
ATOM 797 O O . THR A 1 109 ? -13.371 1.589 -14.352 1.00 92.06 109 THR A O 1
ATOM 800 N N . GLY A 1 110 ? -11.226 1.257 -14.987 1.00 91.94 110 GLY A N 1
ATOM 801 C CA . GLY A 1 110 ? -11.514 0.462 -16.177 1.00 91.94 110 GLY A CA 1
ATOM 802 C C . GLY A 1 110 ? -12.172 1.263 -17.307 1.00 91.94 110 GLY A C 1
ATOM 803 O O . GLY A 1 110 ? -12.964 0.717 -18.072 1.00 91.94 110 GLY A O 1
ATOM 804 N N . GLN A 1 111 ? -11.921 2.574 -17.354 1.00 91.50 111 GLN A N 1
ATOM 805 C CA . GLN A 1 111 ? -12.451 3.507 -18.354 1.00 91.50 111 GLN A CA 1
ATOM 806 C C . GLN A 1 111 ? -11.428 3.872 -19.435 1.00 91.50 111 GLN A C 1
ATOM 808 O O . GLN A 1 111 ? -11.798 4.502 -20.425 1.00 91.50 111 GLN A O 1
ATOM 813 N N . ALA A 1 112 ? -10.156 3.516 -19.253 1.00 90.19 112 ALA A N 1
ATOM 814 C CA . ALA A 1 112 ? -9.129 3.740 -20.260 1.00 90.19 112 ALA A CA 1
ATOM 815 C C . ALA A 1 112 ? -9.280 2.750 -21.431 1.00 90.19 112 ALA A C 1
ATOM 817 O O . ALA A 1 112 ? -9.731 1.617 -21.235 1.00 90.19 112 ALA A O 1
ATOM 818 N N . GLU A 1 113 ? -8.917 3.170 -22.646 1.00 86.81 113 GLU A N 1
ATOM 819 C CA . GLU A 1 113 ? -9.025 2.338 -23.860 1.00 86.81 113 GLU A CA 1
ATOM 820 C C . GLU A 1 113 ? -8.196 1.050 -23.763 1.00 86.81 113 GLU A C 1
ATOM 822 O O . GLU A 1 113 ? -8.582 0.005 -24.281 1.00 86.81 113 GLU A O 1
ATOM 827 N N . ASP A 1 114 ? -7.085 1.124 -23.044 1.00 83.62 114 ASP A N 1
ATOM 828 C CA . ASP A 1 114 ? -6.133 0.063 -22.757 1.00 83.62 114 ASP A CA 1
ATOM 829 C C . ASP A 1 114 ? -6.437 -0.671 -21.443 1.00 83.62 114 ASP A C 1
ATOM 831 O O . ASP A 1 114 ? -5.557 -1.296 -20.865 1.00 83.62 114 ASP A O 1
ATOM 835 N N . THR A 1 115 ? -7.676 -0.644 -20.945 1.00 87.31 115 THR A N 1
ATOM 836 C CA . THR A 1 115 ? -8.047 -1.441 -19.764 1.00 87.31 115 THR A CA 1
ATOM 837 C C . THR A 1 115 ? -7.862 -2.946 -20.046 1.00 87.31 115 THR A C 1
ATOM 839 O O . THR A 1 115 ? -8.414 -3.454 -21.029 1.00 87.31 115 THR A O 1
ATOM 842 N N . PRO A 1 116 ? -7.159 -3.711 -19.184 1.00 90.25 116 PRO A N 1
ATOM 843 C CA . PRO A 1 116 ? -6.938 -5.135 -19.414 1.00 90.25 116 PRO A CA 1
ATOM 844 C C . PRO A 1 116 ? -8.236 -5.951 -19.384 1.00 90.25 116 PRO A C 1
ATOM 846 O O . PRO A 1 116 ? -9.117 -5.740 -18.549 1.00 90.25 116 PRO A O 1
ATOM 849 N N . ASN A 1 117 ? -8.332 -6.982 -20.232 1.00 92.06 117 ASN A N 1
ATOM 850 C CA . ASN A 1 117 ? -9.519 -7.849 -20.302 1.00 92.06 117 ASN A CA 1
ATOM 851 C C . ASN A 1 117 ? -9.805 -8.625 -18.997 1.00 92.06 117 ASN A C 1
ATOM 853 O O . ASN A 1 117 ? -10.934 -9.061 -18.760 1.00 92.06 117 ASN A O 1
ATOM 857 N N . TRP A 1 118 ? -8.794 -8.783 -18.140 1.00 93.62 118 TRP A N 1
ATOM 858 C CA . TRP A 1 118 ? -8.884 -9.444 -16.844 1.00 93.62 118 TRP A CA 1
ATOM 859 C C . TRP A 1 118 ? -9.278 -8.490 -15.712 1.00 93.62 118 TRP A C 1
ATOM 861 O O . TRP A 1 118 ? -9.563 -8.972 -14.614 1.00 93.62 118 TRP A O 1
ATOM 871 N N . TYR A 1 119 ? -9.349 -7.175 -15.962 1.00 93.38 119 TYR A N 1
ATOM 872 C CA . TYR A 1 119 ? -9.625 -6.139 -14.959 1.00 93.38 119 TYR A CA 1
ATOM 873 C C . TYR A 1 119 ? -10.816 -6.507 -14.064 1.00 93.38 119 TYR A C 1
ATOM 875 O O . TYR A 1 119 ? -10.675 -6.656 -12.851 1.00 93.38 119 TYR A O 1
ATOM 883 N N . GLY A 1 120 ? -11.980 -6.784 -14.665 1.00 90.56 120 GLY A N 1
ATOM 884 C CA . GLY A 1 120 ? -13.202 -7.106 -13.915 1.00 90.56 120 GLY A CA 1
ATOM 885 C C . GLY A 1 120 ? -13.104 -8.387 -13.074 1.00 90.56 120 GLY A C 1
ATOM 886 O O . GLY A 1 120 ? -13.876 -8.586 -12.132 1.00 90.56 120 GLY A O 1
ATOM 887 N N . LYS A 1 121 ? -12.141 -9.265 -13.372 1.00 91.12 121 LYS A N 1
ATOM 888 C CA . LYS A 1 121 ? -11.921 -10.507 -12.630 1.00 91.12 121 LYS A CA 1
ATOM 889 C C . LYS A 1 121 ? -11.118 -10.274 -11.354 1.00 91.12 121 LYS A C 1
ATOM 891 O O . LYS A 1 121 ? -11.506 -10.834 -10.326 1.00 91.12 121 LYS A O 1
ATOM 896 N N . TYR A 1 122 ? -10.059 -9.469 -11.421 1.00 92.06 122 TYR A N 1
ATOM 897 C CA . TYR A 1 122 ? -9.050 -9.380 -10.358 1.00 92.06 122 TYR A CA 1
ATOM 898 C C . TYR A 1 122 ? -9.058 -8.071 -9.575 1.00 92.06 122 TYR A C 1
ATOM 900 O O . TYR A 1 122 ? -8.676 -8.089 -8.413 1.00 92.06 122 TYR A O 1
ATOM 908 N N . VAL A 1 123 ? -9.565 -6.983 -10.153 1.00 92.06 123 VAL A N 1
ATOM 909 C CA . VAL A 1 123 ? -9.596 -5.681 -9.482 1.00 92.06 123 VAL A CA 1
ATOM 910 C C . VAL A 1 123 ? -10.884 -5.533 -8.681 1.00 92.06 123 VAL A C 1
ATOM 912 O O . VAL A 1 123 ? -11.993 -5.827 -9.151 1.00 92.06 123 VAL A O 1
ATOM 915 N N . ARG A 1 124 ? -10.750 -5.080 -7.439 1.00 90.12 124 ARG A N 1
ATOM 916 C CA . ARG A 1 124 ? -11.841 -4.791 -6.508 1.00 90.12 124 ARG A CA 1
ATOM 917 C C . ARG A 1 124 ? -11.642 -3.394 -5.935 1.00 90.12 124 ARG A C 1
ATOM 919 O O . ARG A 1 124 ? -11.294 -3.214 -4.769 1.00 90.12 124 ARG A O 1
ATOM 926 N N . LEU A 1 125 ? -11.937 -2.407 -6.777 1.00 88.94 125 LEU A N 1
ATOM 927 C CA . LEU A 1 125 ? -11.651 -0.994 -6.547 1.00 88.94 125 LEU A CA 1
ATOM 928 C C . LEU A 1 125 ? -12.019 -0.517 -5.127 1.00 88.94 125 LEU A C 1
ATOM 930 O O . LEU A 1 125 ? -13.192 -0.521 -4.733 1.00 88.94 125 LEU A O 1
ATOM 934 N N . GLY A 1 126 ? -11.007 -0.084 -4.372 1.00 88.31 126 GLY A N 1
ATOM 935 C CA . GLY A 1 126 ? -11.120 0.456 -3.016 1.00 88.31 126 GLY A CA 1
ATOM 936 C C . GLY A 1 126 ? -11.407 -0.571 -1.911 1.00 88.31 126 GLY A C 1
ATOM 937 O O . GLY A 1 126 ? -11.689 -0.173 -0.779 1.00 88.31 126 GLY A O 1
ATOM 938 N N . GLN A 1 127 ? -11.379 -1.880 -2.184 1.00 88.12 127 GLN A N 1
ATOM 939 C CA . GLN A 1 127 ? -11.488 -2.894 -1.128 1.00 88.12 127 GLN A CA 1
ATOM 940 C C . GLN A 1 127 ? -10.208 -2.947 -0.292 1.00 88.12 127 GLN A C 1
ATOM 942 O O . GLN A 1 127 ? -9.112 -2.921 -0.821 1.00 88.12 127 GLN A O 1
ATOM 947 N N . SER A 1 128 ? -10.332 -3.133 1.023 1.00 88.19 128 SER A N 1
ATOM 948 C CA . SER A 1 128 ? -9.239 -2.968 2.003 1.00 88.19 128 SER A CA 1
ATOM 949 C C . SER A 1 128 ? -7.955 -3.783 1.781 1.00 88.19 128 SER A C 1
ATOM 951 O O . SER A 1 128 ? -6.949 -3.506 2.427 1.00 88.19 128 SER A O 1
ATOM 953 N N . THR A 1 129 ? -8.014 -4.853 0.989 1.00 91.62 129 THR A N 1
ATOM 954 C CA . THR A 1 129 ? -6.857 -5.707 0.676 1.00 91.62 129 THR A CA 1
ATOM 955 C C . THR A 1 129 ? -6.345 -5.526 -0.746 1.00 91.62 129 THR A C 1
ATOM 957 O O . THR A 1 129 ? -5.230 -5.943 -1.030 1.00 91.62 129 THR A O 1
ATOM 960 N N . ASP A 1 130 ? -7.138 -4.899 -1.605 1.00 94.12 130 ASP A N 1
ATOM 961 C CA . ASP A 1 130 ? -6.822 -4.602 -2.996 1.00 94.12 130 ASP A CA 1
ATOM 962 C C . ASP A 1 130 ? -5.734 -3.518 -3.077 1.00 94.12 130 ASP A C 1
ATOM 964 O O . ASP A 1 130 ? -5.615 -2.676 -2.166 1.00 94.12 130 ASP A O 1
ATOM 968 N N . ALA A 1 131 ? -4.916 -3.538 -4.130 1.00 96.75 131 ALA A N 1
ATOM 969 C CA . ALA A 1 131 ? -3.835 -2.572 -4.311 1.00 96.75 131 ALA A CA 1
ATOM 970 C C . ALA A 1 131 ? -4.353 -1.135 -4.402 1.00 96.75 131 ALA A C 1
ATOM 972 O O . ALA A 1 131 ? -3.677 -0.198 -3.974 1.00 96.75 131 ALA A O 1
ATOM 973 N N . THR A 1 132 ? -5.596 -0.966 -4.855 1.00 96.38 132 THR A N 1
ATOM 974 C CA . THR A 1 132 ? -6.249 0.337 -4.969 1.00 96.38 132 THR A CA 1
ATOM 975 C C . THR A 1 132 ? -6.797 0.884 -3.644 1.00 96.38 132 THR A C 1
ATOM 977 O O . THR A 1 132 ? -7.347 1.987 -3.625 1.00 96.38 132 THR A O 1
ATOM 980 N N . SER A 1 133 ? -6.668 0.176 -2.514 1.00 96.06 133 SER A N 1
ATOM 981 C CA . SER A 1 133 ? -7.071 0.716 -1.204 1.00 96.06 133 SER A CA 1
ATOM 982 C C . SER A 1 133 ? -6.182 1.865 -0.731 1.00 96.06 133 SER A C 1
ATOM 984 O O . SER A 1 133 ? -4.974 1.904 -0.968 1.00 96.06 133 SER A O 1
ATOM 986 N N . VAL A 1 134 ? -6.767 2.792 0.026 1.00 96.94 134 VAL A N 1
ATOM 987 C CA . VAL A 1 134 ? -6.047 3.929 0.616 1.00 96.94 134 VAL A CA 1
ATOM 988 C C . VAL A 1 134 ? -5.018 3.448 1.631 1.00 96.94 134 VAL A C 1
ATOM 990 O O . VAL A 1 134 ? -3.933 4.026 1.736 1.00 96.94 134 VAL A O 1
ATOM 993 N N . GLN A 1 135 ? -5.316 2.378 2.378 1.00 96.06 135 GLN A N 1
ATOM 994 C CA . GLN A 1 135 ? -4.356 1.838 3.335 1.00 96.06 135 GLN A CA 1
ATOM 995 C C . GLN A 1 135 ? -3.153 1.210 2.630 1.00 96.06 135 GLN A C 1
ATOM 997 O O . GLN A 1 135 ? -2.037 1.393 3.115 1.00 96.06 135 GLN A O 1
ATOM 1002 N N . ASN A 1 136 ? -3.339 0.489 1.520 1.00 97.38 136 ASN A N 1
ATOM 1003 C CA . ASN A 1 136 ? -2.210 -0.102 0.803 1.00 97.38 136 ASN A CA 1
ATOM 1004 C C . ASN A 1 136 ? -1.400 0.944 0.026 1.00 97.38 136 ASN A C 1
ATOM 1006 O O . ASN A 1 136 ? -0.173 0.921 0.119 1.00 97.38 136 ASN A O 1
ATOM 1010 N N . LEU A 1 137 ? -2.058 1.927 -0.599 1.00 98.06 137 LEU A N 1
ATOM 1011 C CA . LEU A 1 137 ? -1.404 3.107 -1.179 1.00 98.06 137 LEU A CA 1
ATOM 1012 C C . LEU A 1 137 ? -0.465 3.783 -0.160 1.00 98.06 137 LEU A C 1
ATOM 1014 O O . LEU A 1 137 ? 0.690 4.081 -0.456 1.00 98.06 137 LEU A O 1
ATOM 1018 N N . TYR A 1 138 ? -0.935 3.977 1.077 1.00 98.25 138 TYR A N 1
ATOM 1019 C CA . TYR A 1 138 ? -0.122 4.548 2.153 1.00 98.25 138 TYR A CA 1
ATOM 1020 C C . TYR A 1 138 ? 1.004 3.612 2.627 1.00 98.25 138 TYR A C 1
ATOM 1022 O O . TYR A 1 138 ? 2.117 4.061 2.908 1.00 98.25 138 TYR A O 1
ATOM 1030 N N . LYS A 1 139 ? 0.741 2.305 2.729 1.00 97.19 139 LYS A N 1
ATOM 1031 C CA . LYS A 1 139 ? 1.737 1.314 3.169 1.00 97.19 139 LYS A CA 1
ATOM 1032 C C . LYS A 1 139 ? 2.875 1.105 2.174 1.00 97.19 139 LYS A C 1
ATOM 1034 O O . LYS A 1 139 ? 3.928 0.665 2.615 1.00 97.19 139 LYS A O 1
ATOM 1039 N N . ALA A 1 140 ? 2.692 1.430 0.896 1.00 98.00 140 ALA A N 1
ATOM 1040 C CA . ALA A 1 140 ? 3.746 1.349 -0.114 1.00 98.00 140 ALA A CA 1
ATOM 1041 C C . ALA A 1 140 ? 4.765 2.508 -0.027 1.00 98.00 140 ALA A C 1
ATOM 1043 O O . ALA A 1 140 ? 5.871 2.409 -0.556 1.00 98.00 140 ALA A O 1
ATOM 1044 N N . LEU A 1 141 ? 4.452 3.609 0.676 1.00 98.25 141 LEU A N 1
ATOM 1045 C CA . LEU A 1 141 ? 5.340 4.781 0.762 1.00 98.25 141 LEU A CA 1
ATOM 1046 C C . LEU A 1 141 ? 6.772 4.495 1.274 1.00 98.25 141 LEU A C 1
ATOM 1048 O O . LEU A 1 141 ? 7.698 5.153 0.789 1.00 98.25 141 LEU A O 1
ATOM 1052 N N . PRO A 1 142 ? 7.012 3.570 2.227 1.00 97.69 142 PRO A N 1
ATOM 1053 C CA . PRO A 1 142 ? 8.362 3.214 2.662 1.00 97.69 142 PRO A CA 1
ATOM 1054 C C . PRO A 1 142 ? 9.231 2.554 1.579 1.00 97.69 142 PRO A C 1
ATOM 1056 O O . PRO A 1 142 ? 10.456 2.643 1.678 1.00 97.69 142 PRO A O 1
ATOM 1059 N N . TYR A 1 143 ? 8.652 1.951 0.532 1.00 98.38 143 TYR A N 1
ATOM 1060 C CA . TYR A 1 143 ? 9.429 1.339 -0.560 1.00 98.38 143 TYR A CA 1
ATOM 1061 C C . TYR A 1 143 ? 10.271 2.377 -1.303 1.00 98.38 143 TYR A C 1
ATOM 1063 O O . TYR A 1 143 ? 11.430 2.126 -1.635 1.00 98.38 143 TYR A O 1
ATOM 1071 N N . TYR A 1 144 ? 9.749 3.596 -1.444 1.00 98.06 144 TYR A N 1
ATOM 1072 C CA . TYR A 1 144 ? 10.495 4.715 -2.011 1.00 98.06 144 TYR A CA 1
ATOM 1073 C C . TYR A 1 144 ? 11.729 5.091 -1.173 1.00 98.06 144 TYR A C 1
ATOM 1075 O O . TYR A 1 144 ? 12.754 5.475 -1.731 1.00 98.06 144 TYR A O 1
ATOM 1083 N N . ASP A 1 145 ? 11.682 4.958 0.158 1.00 97.00 145 ASP A N 1
ATOM 1084 C CA . ASP A 1 145 ? 12.827 5.290 1.020 1.00 97.00 145 ASP A CA 1
ATOM 1085 C C . ASP A 1 145 ? 13.985 4.301 0.843 1.00 97.00 145 ASP A C 1
ATOM 1087 O O . ASP A 1 145 ? 15.157 4.680 0.924 1.00 97.00 145 ASP A O 1
ATOM 1091 N N . GLN A 1 146 ? 13.670 3.028 0.604 1.00 95.44 146 GLN A N 1
ATOM 1092 C CA . GLN A 1 146 ? 14.662 2.001 0.281 1.00 95.44 146 GLN A CA 1
ATOM 1093 C C . GLN A 1 146 ? 15.231 2.221 -1.116 1.00 95.44 146 GLN A C 1
ATOM 1095 O O . GLN A 1 146 ? 16.450 2.199 -1.289 1.00 95.44 146 GLN A O 1
ATOM 1100 N N . PHE A 1 147 ? 14.366 2.519 -2.083 1.00 97.19 147 PHE A N 1
ATOM 1101 C CA . PHE A 1 147 ? 14.764 2.810 -3.450 1.00 97.19 147 PHE A CA 1
ATOM 1102 C C . PHE A 1 147 ? 15.700 4.024 -3.546 1.00 97.19 147 PHE A C 1
ATOM 1104 O O . PHE A 1 147 ? 16.753 3.947 -4.177 1.00 97.19 147 PHE A O 1
ATOM 1111 N N . ILE A 1 148 ? 15.402 5.121 -2.838 1.00 97.19 148 ILE A N 1
ATOM 1112 C CA . ILE A 1 148 ? 16.288 6.295 -2.762 1.00 97.19 148 ILE A CA 1
ATOM 1113 C C . ILE A 1 148 ? 17.682 5.891 -2.270 1.00 97.19 148 ILE A C 1
ATOM 1115 O O . ILE A 1 148 ? 18.684 6.234 -2.901 1.00 97.19 148 ILE A O 1
ATOM 1119 N N . LYS A 1 149 ? 17.762 5.136 -1.165 1.00 96.25 149 LYS A N 1
ATOM 1120 C CA . LYS A 1 149 ? 19.045 4.674 -0.606 1.00 96.25 149 LYS A CA 1
ATOM 1121 C C . LYS A 1 149 ? 19.802 3.792 -1.597 1.00 96.25 149 LYS A C 1
ATOM 1123 O O . LYS A 1 149 ? 21.017 3.927 -1.731 1.00 96.25 149 LYS A O 1
ATOM 1128 N N . LEU A 1 150 ? 19.090 2.907 -2.291 1.00 95.69 150 LEU A N 1
ATOM 1129 C CA . LEU A 1 150 ? 19.634 2.025 -3.320 1.00 95.69 150 LEU A CA 1
ATOM 1130 C C . LEU A 1 150 ? 20.239 2.824 -4.475 1.00 95.69 150 LEU A C 1
ATOM 1132 O O . LEU A 1 150 ? 21.395 2.588 -4.833 1.00 95.69 150 LEU A O 1
ATOM 1136 N N . ARG A 1 151 ? 19.503 3.791 -5.030 1.00 96.75 151 ARG A N 1
ATOM 1137 C CA . ARG A 1 151 ? 19.972 4.623 -6.149 1.00 96.75 151 ARG A CA 1
ATOM 1138 C C . ARG A 1 151 ? 21.185 5.455 -5.743 1.00 96.75 151 ARG A C 1
ATOM 1140 O O . ARG A 1 151 ? 22.204 5.420 -6.428 1.00 96.75 151 ARG A O 1
ATOM 1147 N N . GLN A 1 152 ? 21.131 6.091 -4.572 1.00 96.38 152 GLN A N 1
ATOM 1148 C CA . GLN A 1 152 ? 22.246 6.867 -4.018 1.00 96.38 152 GLN A CA 1
ATOM 1149 C C . GLN A 1 152 ? 23.505 6.018 -3.810 1.00 96.38 152 GLN A C 1
ATOM 1151 O O . GLN A 1 152 ? 24.594 6.434 -4.201 1.00 96.38 152 GLN A O 1
ATOM 1156 N N . LYS A 1 153 ? 23.367 4.808 -3.248 1.00 95.12 153 LYS A N 1
ATOM 1157 C CA . LYS A 1 153 ? 24.487 3.872 -3.056 1.00 95.12 153 LYS A CA 1
ATOM 1158 C C . LYS A 1 153 ? 25.169 3.500 -4.377 1.00 95.12 153 LYS A C 1
ATOM 1160 O O . LYS A 1 153 ? 26.371 3.256 -4.387 1.00 95.12 153 LYS A O 1
ATOM 1165 N N . ASN A 1 154 ? 24.414 3.465 -5.473 1.00 92.81 154 ASN A N 1
ATOM 1166 C CA . ASN A 1 154 ? 24.910 3.127 -6.806 1.00 92.81 154 ASN A CA 1
ATOM 1167 C C . ASN A 1 154 ? 25.309 4.354 -7.647 1.00 92.81 154 ASN A C 1
ATOM 1169 O O . ASN A 1 154 ? 25.658 4.193 -8.813 1.00 92.81 154 ASN A O 1
ATOM 1173 N N . GLY A 1 155 ? 25.271 5.569 -7.085 1.00 95.12 155 GLY A N 1
ATOM 1174 C CA . GLY A 1 155 ? 25.590 6.796 -7.823 1.00 95.12 155 GLY A CA 1
ATOM 1175 C C . GLY A 1 155 ? 24.590 7.122 -8.937 1.00 95.12 155 GLY A C 1
ATOM 1176 O O . GLY A 1 155 ? 24.954 7.767 -9.916 1.00 95.12 155 GLY A O 1
ATOM 1177 N N . LEU A 1 156 ? 23.345 6.657 -8.805 1.00 95.81 156 LEU A N 1
ATOM 1178 C CA . LEU A 1 156 ? 22.285 6.833 -9.792 1.00 95.81 156 LEU A CA 1
ATOM 1179 C C . LEU A 1 156 ? 21.333 7.966 -9.387 1.00 95.81 156 LEU A C 1
ATOM 1181 O O . LEU A 1 156 ? 21.091 8.204 -8.201 1.00 95.81 156 LEU A O 1
ATOM 1185 N N . SER A 1 157 ? 20.754 8.639 -10.384 1.00 94.19 157 SER A N 1
ATOM 1186 C CA . SER A 1 157 ? 19.684 9.622 -10.182 1.00 94.19 157 SER A CA 1
ATOM 1187 C C . SER A 1 157 ? 18.444 8.965 -9.574 1.00 94.19 157 SER A C 1
ATOM 1189 O O . SER A 1 157 ? 18.162 7.794 -9.827 1.00 94.19 157 SER A O 1
ATOM 1191 N N . VAL A 1 158 ? 17.683 9.710 -8.777 1.00 95.19 158 VAL A N 1
ATOM 1192 C CA . VAL A 1 158 ? 16.375 9.263 -8.281 1.00 95.19 158 VAL A CA 1
ATOM 1193 C C . VAL A 1 158 ? 15.305 9.805 -9.238 1.00 95.19 158 VAL A C 1
ATOM 1195 O O . VAL A 1 158 ? 15.234 11.027 -9.369 1.00 95.19 158 VAL A O 1
ATOM 1198 N N . PRO A 1 159 ? 14.513 8.953 -9.914 1.00 95.38 159 PRO A N 1
ATOM 1199 C CA . PRO A 1 159 ? 13.444 9.385 -10.809 1.00 95.38 159 PRO A CA 1
ATOM 1200 C C . PRO A 1 159 ? 12.258 9.969 -10.044 1.00 95.38 159 PRO A C 1
ATOM 1202 O O . PRO A 1 159 ? 12.143 9.835 -8.820 1.00 95.38 159 PRO A O 1
ATOM 1205 N N . ASN A 1 160 ? 11.366 10.601 -10.796 1.00 96.56 160 ASN A N 1
ATOM 1206 C CA . ASN A 1 160 ? 10.123 11.144 -10.275 1.00 96.56 160 ASN A CA 1
ATOM 1207 C C . ASN A 1 160 ? 9.029 10.065 -10.223 1.00 96.56 160 ASN A C 1
ATOM 1209 O O . ASN A 1 160 ? 9.199 8.936 -10.671 1.00 96.56 160 ASN A O 1
ATOM 1213 N N . VAL A 1 161 ? 7.890 10.417 -9.641 1.00 97.69 161 VAL A N 1
ATOM 1214 C CA . VAL A 1 161 ? 6.708 9.565 -9.522 1.00 97.69 161 VAL A CA 1
ATOM 1215 C C . VAL A 1 161 ? 5.665 9.983 -10.553 1.00 97.69 161 VAL A C 1
ATOM 1217 O O . VAL A 1 161 ? 5.351 11.172 -10.676 1.00 97.69 161 VAL A O 1
ATOM 1220 N N . SER A 1 162 ? 5.113 8.999 -11.259 1.00 96.88 162 SER A N 1
ATOM 1221 C CA . SER A 1 162 ? 3.933 9.155 -12.113 1.00 96.88 162 SER A CA 1
ATOM 1222 C C . SER A 1 162 ? 2.758 8.407 -11.490 1.00 96.88 162 SER A C 1
ATOM 1224 O O . SER A 1 162 ? 2.894 7.275 -11.023 1.00 96.88 162 SER A O 1
ATOM 1226 N N . LEU A 1 163 ? 1.596 9.054 -11.468 1.00 97.44 163 LEU A N 1
ATOM 1227 C CA . LEU A 1 163 ? 0.359 8.463 -10.975 1.00 97.44 163 LEU A CA 1
ATOM 1228 C C . LEU A 1 163 ? -0.137 7.355 -11.906 1.00 97.44 163 LEU A C 1
ATOM 1230 O O . LEU A 1 163 ? -0.703 6.381 -11.415 1.00 97.44 163 LEU A O 1
ATOM 1234 N N . SER A 1 164 ? 0.098 7.463 -13.216 1.00 95.44 164 SER A N 1
ATOM 1235 C CA . SER A 1 164 ? -0.233 6.395 -14.164 1.00 95.44 164 SER A CA 1
ATOM 1236 C C . SER A 1 164 ? 0.687 5.182 -14.025 1.00 95.44 164 SER A C 1
ATOM 1238 O O . SER A 1 164 ? 0.178 4.065 -13.999 1.00 95.44 164 SER A O 1
ATOM 1240 N N . THR A 1 165 ? 1.988 5.369 -13.773 1.00 96.81 165 THR A N 1
ATOM 1241 C CA . THR A 1 165 ? 2.889 4.253 -13.411 1.00 96.81 165 THR A CA 1
ATOM 1242 C C . THR A 1 165 ? 2.483 3.594 -12.086 1.00 96.81 165 THR A C 1
ATOM 1244 O O . THR A 1 165 ? 2.574 2.382 -11.937 1.00 96.81 165 THR A O 1
ATOM 1247 N N . ILE A 1 166 ? 1.978 4.358 -11.109 1.00 97.88 166 ILE A N 1
ATOM 1248 C CA . ILE A 1 166 ? 1.397 3.769 -9.888 1.00 97.88 166 ILE A CA 1
ATOM 1249 C C . ILE A 1 166 ? 0.123 2.979 -10.205 1.00 97.88 166 ILE A C 1
ATOM 1251 O O . ILE A 1 166 ? -0.090 1.919 -9.622 1.00 97.88 166 ILE A O 1
ATOM 1255 N N . ALA A 1 167 ? -0.738 3.491 -11.088 1.00 97.00 167 ALA A N 1
ATOM 1256 C CA . ALA A 1 167 ? -1.954 2.792 -11.486 1.00 97.00 167 ALA A CA 1
ATOM 1257 C C . ALA A 1 167 ? -1.637 1.457 -12.178 1.00 97.00 167 ALA A C 1
ATOM 1259 O O . ALA A 1 167 ? -2.273 0.463 -11.841 1.00 97.00 167 ALA A O 1
ATOM 1260 N N . ALA A 1 168 ? -0.637 1.424 -13.065 1.00 96.44 168 ALA A N 1
ATOM 1261 C CA . ALA A 1 168 ? -0.122 0.197 -13.673 1.00 96.44 168 ALA A CA 1
ATOM 1262 C C . ALA A 1 168 ? 0.356 -0.798 -12.600 1.00 96.44 168 ALA A C 1
ATOM 1264 O O . ALA A 1 168 ? -0.237 -1.868 -12.469 1.00 96.44 168 ALA A O 1
ATOM 1265 N N . ALA A 1 169 ? 1.249 -0.366 -11.700 1.00 97.94 169 ALA A N 1
ATOM 1266 C CA . ALA A 1 169 ? 1.754 -1.213 -10.616 1.00 97.94 169 ALA A CA 1
ATOM 1267 C C . ALA A 1 169 ? 0.629 -1.773 -9.724 1.00 97.94 169 ALA A C 1
ATOM 1269 O O . ALA A 1 169 ? 0.704 -2.902 -9.240 1.00 97.94 169 ALA A O 1
ATOM 1270 N N . MET A 1 170 ? -0.434 -0.996 -9.472 1.00 98.12 170 MET A N 1
ATOM 1271 C CA . MET A 1 170 ? -1.601 -1.471 -8.717 1.00 98.12 170 MET A CA 1
ATOM 1272 C C . MET A 1 170 ? -2.341 -2.584 -9.450 1.00 98.12 170 MET A C 1
ATOM 1274 O O . MET A 1 170 ? -2.671 -3.601 -8.840 1.00 98.12 170 MET A O 1
ATOM 1278 N N . LEU A 1 171 ? -2.588 -2.397 -10.744 1.00 97.19 171 LEU A N 1
ATOM 1279 C CA . LEU A 1 171 ? -3.252 -3.386 -11.581 1.00 97.19 171 LEU A CA 1
ATOM 1280 C C . LEU A 1 171 ? -2.401 -4.663 -11.692 1.00 97.19 171 LEU A C 1
ATOM 1282 O O . LEU A 1 171 ? -2.945 -5.762 -11.556 1.00 97.19 171 LEU A O 1
ATOM 1286 N N . ASP A 1 172 ? -1.083 -4.528 -11.820 1.00 97.19 172 ASP A N 1
ATOM 1287 C CA . ASP A 1 172 ? -0.153 -5.657 -11.869 1.00 97.19 172 ASP A CA 1
ATOM 1288 C C . ASP A 1 172 ? -0.077 -6.396 -10.530 1.00 97.19 172 ASP A C 1
ATOM 1290 O O . ASP A 1 172 ? -0.122 -7.628 -10.509 1.00 97.19 172 ASP A O 1
ATOM 1294 N N . ALA A 1 173 ? -0.080 -5.689 -9.396 1.00 96.75 173 ALA A N 1
ATOM 1295 C CA . ALA A 1 173 ? -0.174 -6.309 -8.073 1.00 96.75 173 ALA A CA 1
ATOM 1296 C C . ALA A 1 173 ? -1.507 -7.056 -7.871 1.00 96.75 173 ALA A C 1
ATOM 1298 O O . ALA A 1 173 ? -1.527 -8.160 -7.318 1.00 96.75 173 ALA A O 1
ATOM 1299 N N . ASP A 1 174 ? -2.629 -6.492 -8.329 1.00 95.69 174 ASP A N 1
ATOM 1300 C CA . ASP A 1 174 ? -3.946 -7.130 -8.228 1.00 95.69 174 ASP A CA 1
ATOM 1301 C C . ASP A 1 174 ? -4.042 -8.384 -9.106 1.00 95.69 174 ASP A C 1
ATOM 1303 O O . ASP A 1 174 ? -4.506 -9.428 -8.630 1.00 95.69 174 ASP A O 1
ATOM 1307 N N . TYR A 1 175 ? -3.548 -8.331 -10.346 1.00 95.62 175 TYR A N 1
ATOM 1308 C CA . TYR A 1 175 ? -3.399 -9.514 -11.198 1.00 95.62 175 TYR A CA 1
ATOM 1309 C C . TYR A 1 175 ? -2.519 -10.569 -10.517 1.00 95.62 175 TYR A C 1
ATOM 1311 O O . TYR A 1 175 ? -2.931 -11.724 -10.350 1.00 95.62 175 TYR A O 1
ATOM 1319 N N . SER A 1 176 ? -1.347 -10.146 -10.042 1.00 95.12 176 SER A N 1
ATOM 1320 C CA . SER A 1 176 ? -0.296 -11.029 -9.531 1.00 95.12 176 SER A CA 1
ATOM 1321 C C . SER A 1 176 ? -0.624 -11.666 -8.176 1.00 95.12 176 SER A C 1
ATOM 1323 O O . SER A 1 176 ? -0.091 -12.716 -7.806 1.00 95.12 176 SER A O 1
ATOM 1325 N N . SER A 1 177 ? -1.573 -11.081 -7.441 1.00 93.75 177 SER A N 1
ATOM 1326 C CA . SER A 1 177 ? -2.143 -11.674 -6.223 1.00 93.75 177 SER A CA 1
ATOM 1327 C C . SER A 1 177 ? -3.067 -12.875 -6.504 1.00 93.75 177 SER A C 1
ATOM 1329 O O . SER A 1 177 ? -3.387 -13.658 -5.600 1.00 93.75 177 SER A O 1
ATOM 1331 N N . HIS A 1 178 ? -3.495 -13.045 -7.760 1.00 91.62 178 HIS A N 1
ATOM 1332 C CA . HIS A 1 178 ? -4.352 -14.140 -8.222 1.00 91.62 178 HIS A CA 1
ATOM 1333 C C . HIS A 1 178 ? -3.634 -15.097 -9.182 1.00 91.62 178 HIS A C 1
ATOM 1335 O O . HIS A 1 178 ? -3.997 -16.276 -9.247 1.00 91.62 178 HIS A O 1
ATOM 1341 N N . VAL A 1 179 ? -2.634 -14.608 -9.916 1.00 91.94 179 VAL A N 1
ATOM 1342 C CA . VAL A 1 179 ? -1.825 -15.361 -10.877 1.00 91.94 179 VAL A CA 1
ATOM 1343 C C . VAL A 1 179 ? -0.355 -15.107 -10.560 1.00 91.94 179 VAL A C 1
ATOM 1345 O O . VAL A 1 179 ? 0.080 -13.975 -10.634 1.00 91.94 179 VAL A O 1
ATOM 1348 N N . MET A 1 180 ? 0.430 -16.130 -10.217 1.00 90.44 180 MET A N 1
ATOM 1349 C CA . MET A 1 180 ? 1.860 -15.951 -9.906 1.00 90.44 180 MET A CA 1
ATOM 1350 C C . MET A 1 180 ? 2.697 -15.795 -11.183 1.00 90.44 180 MET A C 1
ATOM 1352 O O . MET A 1 180 ? 3.472 -16.679 -11.544 1.00 90.44 180 MET A O 1
ATOM 1356 N N . ASP A 1 181 ? 2.456 -14.708 -11.903 1.00 92.56 181 ASP A N 1
ATOM 1357 C CA . ASP A 1 181 ? 3.105 -14.336 -13.152 1.00 92.56 181 ASP A CA 1
ATOM 1358 C C . ASP A 1 181 ? 2.899 -12.835 -13.396 1.00 92.56 181 ASP A C 1
ATOM 1360 O O . ASP A 1 181 ? 1.956 -12.250 -12.867 1.00 92.56 181 ASP A O 1
ATOM 1364 N N . HIS A 1 182 ? 3.739 -12.243 -14.239 1.00 93.94 182 HIS A N 1
ATOM 1365 C CA . HIS A 1 182 ? 3.579 -10.867 -14.701 1.00 93.94 182 HIS A CA 1
ATOM 1366 C C . HIS A 1 182 ? 2.299 -10.717 -15.529 1.00 93.94 182 HIS A C 1
ATOM 1368 O O . HIS A 1 182 ? 1.975 -11.588 -16.351 1.00 93.94 182 HIS A O 1
ATOM 1374 N N . ALA A 1 183 ? 1.598 -9.593 -15.367 1.00 93.44 183 ALA A N 1
ATOM 1375 C CA . ALA A 1 183 ? 0.415 -9.296 -16.173 1.00 93.44 183 ALA A CA 1
ATOM 1376 C C . ALA A 1 183 ? 0.778 -9.037 -17.642 1.00 93.44 183 ALA A C 1
ATOM 1378 O O . ALA A 1 183 ? -0.016 -9.364 -18.528 1.00 93.44 183 ALA A O 1
ATOM 1379 N N . ARG A 1 184 ? 1.988 -8.498 -17.890 1.00 91.31 184 ARG A N 1
ATOM 1380 C CA . ARG A 1 184 ? 2.536 -8.177 -19.224 1.00 91.31 184 ARG A CA 1
ATOM 1381 C C . ARG A 1 184 ? 1.571 -7.339 -20.063 1.00 91.31 184 ARG A C 1
ATOM 1383 O O . ARG A 1 184 ? 1.394 -7.588 -21.256 1.00 91.31 184 ARG A O 1
ATOM 1390 N N . HIS A 1 185 ? 0.894 -6.406 -19.402 1.00 92.69 185 HIS A N 1
ATOM 1391 C CA . HIS A 1 185 ? -0.131 -5.573 -20.019 1.00 92.69 185 HIS A CA 1
ATOM 1392 C C . HIS A 1 185 ? 0.359 -4.146 -20.260 1.00 92.69 185 HIS A C 1
ATOM 1394 O O . HIS A 1 185 ? 0.038 -3.568 -21.294 1.00 92.69 185 HIS A O 1
ATOM 1400 N N . PHE A 1 186 ? 1.152 -3.603 -19.338 1.00 90.56 186 PHE A N 1
ATOM 1401 C CA . PHE A 1 186 ? 1.732 -2.272 -19.459 1.00 90.56 186 PHE A CA 1
ATOM 1402 C C . PHE A 1 186 ? 3.158 -2.353 -20.002 1.00 90.56 186 PHE A C 1
ATOM 1404 O O . PHE A 1 186 ? 3.925 -3.255 -19.656 1.00 90.56 186 PHE A O 1
ATOM 1411 N N . ASP A 1 187 ? 3.503 -1.408 -20.873 1.00 86.19 187 ASP A N 1
ATOM 1412 C CA . ASP A 1 187 ? 4.876 -1.241 -21.331 1.00 86.19 187 ASP A CA 1
ATOM 1413 C C . ASP A 1 187 ? 5.727 -0.663 -20.192 1.00 86.19 187 ASP A C 1
ATOM 1415 O O . ASP A 1 187 ? 5.295 0.236 -19.472 1.00 86.19 187 ASP A O 1
ATOM 1419 N N . GLY A 1 188 ? 6.955 -1.157 -20.043 1.00 87.62 188 GLY A N 1
ATOM 1420 C CA . GLY A 1 188 ? 7.888 -0.664 -19.033 1.00 87.62 188 GLY A CA 1
ATOM 1421 C C . GLY A 1 188 ? 8.690 -1.772 -18.366 1.00 87.62 188 GLY A C 1
ATOM 1422 O O . GLY A 1 188 ? 8.734 -2.917 -18.820 1.00 87.62 188 GLY A O 1
ATOM 1423 N N . SER A 1 189 ? 9.378 -1.404 -17.291 1.00 92.44 189 SER A N 1
ATOM 1424 C CA . SER A 1 189 ? 10.034 -2.351 -16.394 1.00 92.44 189 SER A CA 1
ATOM 1425 C C . SER A 1 189 ? 9.095 -2.688 -15.244 1.00 92.44 189 SER A C 1
ATOM 1427 O O . SER A 1 189 ? 8.693 -1.783 -14.524 1.00 92.44 189 SER A O 1
ATOM 1429 N N . GLU A 1 190 ? 8.828 -3.975 -15.034 1.00 95.56 190 GLU A N 1
ATOM 1430 C CA . GLU A 1 190 ? 8.004 -4.489 -13.936 1.00 95.56 190 GLU A CA 1
ATOM 1431 C C . GLU A 1 190 ? 8.871 -5.372 -13.026 1.00 95.56 190 GLU A C 1
ATOM 1433 O O . GLU A 1 190 ? 9.636 -6.217 -13.504 1.00 95.56 190 GLU A O 1
ATOM 1438 N N . ASN A 1 191 ? 8.751 -5.197 -11.712 1.00 97.56 191 ASN A N 1
ATOM 1439 C CA . ASN A 1 191 ? 9.254 -6.137 -10.719 1.00 97.56 191 ASN A CA 1
ATOM 1440 C C . ASN A 1 191 ? 8.117 -6.581 -9.805 1.00 97.56 191 ASN A C 1
ATOM 1442 O O . ASN A 1 191 ? 7.385 -5.748 -9.270 1.00 97.56 191 ASN A O 1
ATOM 1446 N N . LEU A 1 192 ? 8.057 -7.885 -9.536 1.00 96.25 192 LEU A N 1
ATOM 1447 C CA . LEU A 1 192 ? 7.096 -8.473 -8.611 1.00 96.25 192 LEU A CA 1
ATOM 1448 C C . LEU A 1 192 ? 7.804 -9.169 -7.456 1.00 96.25 192 LEU A C 1
ATOM 1450 O O . LEU A 1 192 ? 8.857 -9.793 -7.614 1.00 96.25 192 LEU A O 1
ATOM 1454 N N . ALA A 1 193 ? 7.215 -9.082 -6.273 1.00 94.88 193 ALA A N 1
ATOM 1455 C CA . ALA A 1 193 ? 7.558 -9.926 -5.144 1.00 94.88 193 ALA A CA 1
ATOM 1456 C C . ALA A 1 193 ? 6.287 -10.460 -4.485 1.00 94.88 193 ALA A C 1
ATOM 1458 O O . ALA A 1 193 ? 5.213 -9.862 -4.558 1.00 94.88 193 ALA A O 1
ATOM 1459 N N . TRP A 1 194 ? 6.438 -11.607 -3.826 1.00 93.31 194 TRP A N 1
ATOM 1460 C CA . TRP A 1 194 ? 5.410 -12.174 -2.970 1.00 93.31 194 TRP A CA 1
ATOM 1461 C C . TRP A 1 194 ? 5.960 -12.286 -1.554 1.00 93.31 194 TRP A C 1
ATOM 1463 O O . TRP A 1 194 ? 7.003 -12.906 -1.327 1.00 93.31 194 TRP A O 1
ATOM 1473 N N . ASN A 1 195 ? 5.225 -11.728 -0.596 1.00 90.25 195 ASN A N 1
ATOM 1474 C CA . ASN A 1 195 ? 5.535 -11.750 0.828 1.00 90.25 195 ASN A CA 1
ATOM 1475 C C . ASN A 1 195 ? 6.865 -11.063 1.187 1.00 90.25 195 ASN A C 1
ATOM 1477 O O . ASN A 1 195 ? 7.598 -11.536 2.060 1.00 90.25 195 ASN A O 1
ATOM 1481 N N . SER A 1 196 ? 7.168 -9.934 0.539 1.00 86.88 196 SER A N 1
ATOM 1482 C CA . SER A 1 196 ? 8.289 -9.054 0.898 1.00 86.88 196 SER A CA 1
ATOM 1483 C C . SER A 1 196 ? 7.824 -7.666 1.375 1.00 86.88 196 SER A C 1
ATOM 1485 O O . SER A 1 196 ? 8.444 -6.664 1.012 1.00 86.88 196 SER A O 1
ATOM 1487 N N . PRO A 1 197 ? 6.791 -7.554 2.238 1.00 78.31 197 PRO A N 1
ATOM 1488 C CA . PRO A 1 197 ? 6.085 -6.293 2.463 1.00 78.31 197 PRO A CA 1
ATOM 1489 C C . PRO A 1 197 ? 6.912 -5.253 3.218 1.00 78.31 197 PRO A C 1
ATOM 1491 O O . PRO A 1 197 ? 6.519 -4.089 3.270 1.00 78.31 197 PRO A O 1
ATOM 1494 N N . GLU A 1 198 ? 8.023 -5.654 3.839 1.00 85.38 198 GLU A N 1
ATOM 1495 C CA . GLU A 1 198 ? 8.929 -4.735 4.524 1.00 85.38 198 GLU A CA 1
ATOM 1496 C C . GLU A 1 198 ? 9.923 -4.080 3.564 1.00 85.38 198 GLU A C 1
ATOM 1498 O O . GLU A 1 198 ? 10.175 -2.887 3.712 1.00 85.38 198 GLU A O 1
ATOM 1503 N N . ASP A 1 199 ? 10.496 -4.832 2.618 1.00 91.00 199 ASP A N 1
ATOM 1504 C CA . ASP A 1 199 ? 11.563 -4.362 1.724 1.00 91.00 199 ASP A CA 1
ATOM 1505 C C . ASP A 1 199 ? 11.665 -5.208 0.436 1.00 91.00 199 ASP A C 1
ATOM 1507 O O . ASP A 1 199 ? 12.560 -6.056 0.316 1.00 91.00 199 ASP A O 1
ATOM 1511 N N . PRO A 1 200 ? 10.771 -4.991 -0.549 1.00 95.94 200 PRO A N 1
ATOM 1512 C CA . PRO A 1 200 ? 10.839 -5.705 -1.822 1.00 95.94 200 PRO A CA 1
ATOM 1513 C C . PRO A 1 200 ? 12.098 -5.326 -2.621 1.00 95.94 200 PRO A C 1
ATOM 1515 O O . PRO A 1 200 ? 12.662 -6.158 -3.329 1.00 95.94 200 PRO A O 1
ATOM 1518 N N . ASN A 1 201 ? 12.629 -4.110 -2.433 1.00 97.31 201 ASN A N 1
ATOM 1519 C CA . ASN A 1 201 ? 13.851 -3.650 -3.099 1.00 97.31 201 ASN A CA 1
ATOM 1520 C C . ASN A 1 201 ? 15.067 -4.505 -2.740 1.00 97.31 201 ASN A C 1
ATOM 1522 O O . ASN A 1 201 ? 15.842 -4.882 -3.618 1.00 97.31 201 ASN A O 1
ATOM 1526 N N . SER A 1 202 ? 15.249 -4.825 -1.458 1.00 94.88 202 SER A N 1
ATOM 1527 C CA . SER A 1 202 ? 16.339 -5.699 -1.017 1.00 94.88 202 SER A CA 1
ATOM 1528 C C . SER A 1 202 ? 16.197 -7.121 -1.565 1.00 94.88 202 SER A C 1
ATOM 1530 O O . SER A 1 202 ? 17.209 -7.740 -1.901 1.00 94.88 202 SER A O 1
ATOM 1532 N N . ALA A 1 203 ? 14.966 -7.631 -1.691 1.00 94.69 203 ALA A N 1
ATOM 1533 C CA . ALA A 1 203 ? 14.707 -8.939 -2.291 1.00 94.69 203 ALA A CA 1
ATOM 1534 C C . ALA A 1 203 ? 15.126 -8.959 -3.771 1.00 94.69 203 ALA A C 1
ATOM 1536 O O . ALA A 1 203 ? 15.940 -9.794 -4.169 1.00 94.69 203 ALA A O 1
ATOM 1537 N N . TRP A 1 204 ? 14.672 -7.982 -4.553 1.00 97.75 204 TRP A N 1
ATOM 1538 C CA . TRP A 1 204 ? 15.031 -7.813 -5.964 1.00 97.75 204 TRP A CA 1
ATOM 1539 C C . TRP A 1 204 ? 16.530 -7.585 -6.187 1.00 97.75 204 TRP A C 1
ATOM 1541 O O . TRP A 1 204 ? 17.137 -8.185 -7.072 1.00 97.75 204 TRP A O 1
ATOM 1551 N N . MET A 1 205 ? 17.179 -6.790 -5.332 1.00 97.06 205 MET A N 1
ATOM 1552 C CA . MET A 1 205 ? 18.625 -6.551 -5.417 1.00 97.06 205 MET A CA 1
ATOM 1553 C C . MET A 1 205 ? 19.481 -7.787 -5.130 1.00 97.06 205 MET A C 1
ATOM 1555 O O . MET A 1 205 ? 20.662 -7.796 -5.482 1.00 97.06 205 MET A O 1
ATOM 1559 N N . SER A 1 206 ? 18.936 -8.836 -4.509 1.00 95.94 206 SER A N 1
ATOM 1560 C CA . SER A 1 206 ? 19.699 -10.061 -4.227 1.00 95.94 206 SER A CA 1
ATOM 1561 C C . SER A 1 206 ? 20.234 -10.745 -5.501 1.00 95.94 206 SER A C 1
ATOM 1563 O O . SER A 1 206 ? 21.280 -11.415 -5.470 1.00 95.94 206 SER A O 1
ATOM 1565 N N . GLU A 1 207 ? 19.585 -10.491 -6.642 1.00 97.88 207 GLU A N 1
ATOM 1566 C CA . GLU A 1 207 ? 19.976 -10.959 -7.973 1.00 97.88 207 GLU A CA 1
ATOM 1567 C C . GLU A 1 207 ? 21.301 -10.364 -8.473 1.00 97.88 207 GLU A C 1
ATOM 1569 O O . GLU A 1 207 ? 21.957 -10.961 -9.330 1.00 97.88 207 GLU A O 1
ATOM 1574 N N . GLU A 1 208 ? 21.784 -9.261 -7.887 1.00 97.25 208 GLU A N 1
ATOM 1575 C CA . GLU A 1 208 ? 23.099 -8.682 -8.202 1.00 97.25 208 GLU A CA 1
ATOM 1576 C C . GLU A 1 208 ? 24.220 -9.729 -8.090 1.00 97.25 208 GLU A C 1
ATOM 1578 O O . GLU A 1 208 ? 25.171 -9.766 -8.876 1.00 97.25 208 GLU A O 1
ATOM 1583 N N . SER A 1 209 ? 24.104 -10.635 -7.117 1.00 97.31 209 SER A N 1
ATOM 1584 C CA . SER A 1 209 ? 25.077 -11.708 -6.917 1.00 97.31 209 SER A CA 1
ATOM 1585 C C . SER A 1 209 ? 25.078 -12.738 -8.056 1.00 97.31 209 SER A C 1
ATOM 1587 O O . SER A 1 209 ? 26.129 -13.309 -8.367 1.00 97.31 209 SER A O 1
ATOM 1589 N N . ILE A 1 210 ? 23.925 -12.968 -8.689 1.00 97.44 210 ILE A N 1
ATOM 1590 C CA . ILE A 1 210 ? 23.757 -13.856 -9.845 1.00 97.44 210 ILE A CA 1
ATOM 1591 C C . ILE A 1 210 ? 24.362 -13.184 -11.079 1.00 97.44 210 ILE A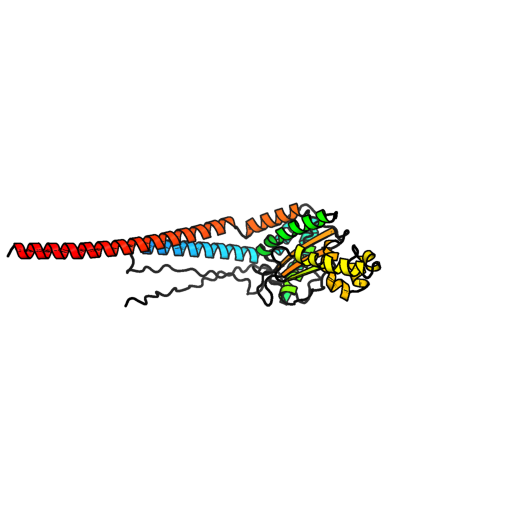 C 1
ATOM 1593 O O . ILE A 1 210 ? 25.172 -13.807 -11.771 1.00 97.44 210 ILE A O 1
ATOM 1597 N N . TRP A 1 211 ? 24.049 -11.902 -11.286 1.00 97.94 211 TRP A N 1
ATOM 1598 C CA . TRP A 1 211 ? 24.614 -11.078 -12.354 1.00 97.94 211 TRP A CA 1
ATOM 1599 C C . TRP A 1 211 ? 26.146 -11.051 -12.309 1.00 97.94 211 TRP A C 1
ATOM 1601 O O . TRP A 1 211 ? 26.816 -11.427 -13.272 1.00 97.94 211 TRP A O 1
ATOM 1611 N N . ASN A 1 212 ? 26.723 -10.698 -11.157 1.00 97.75 212 ASN A N 1
ATOM 1612 C CA . ASN A 1 212 ? 28.174 -10.578 -10.999 1.00 97.75 212 ASN A CA 1
ATOM 1613 C C . ASN A 1 212 ? 28.905 -11.902 -11.273 1.00 97.75 212 ASN A C 1
ATOM 1615 O O . ASN A 1 212 ? 29.958 -11.915 -11.914 1.00 97.75 212 ASN A O 1
ATOM 1619 N N . LYS A 1 213 ? 28.338 -13.037 -10.839 1.00 97.75 213 LYS A N 1
ATOM 1620 C CA . LYS A 1 213 ? 28.891 -14.369 -11.141 1.00 97.75 213 LYS A CA 1
ATOM 1621 C C . LYS A 1 213 ? 28.842 -14.690 -12.633 1.00 97.75 213 LYS A C 1
ATOM 1623 O O . LYS A 1 213 ? 29.748 -15.360 -13.127 1.00 97.75 213 LYS A O 1
ATOM 1628 N N . ALA A 1 214 ? 27.800 -14.263 -13.340 1.00 95.62 214 ALA A N 1
ATOM 1629 C CA . ALA A 1 214 ? 27.685 -14.497 -14.772 1.00 95.62 214 ALA A CA 1
ATOM 1630 C C . ALA A 1 214 ? 28.632 -13.610 -15.575 1.00 95.62 214 ALA A C 1
ATOM 1632 O O . ALA A 1 214 ? 29.331 -14.132 -16.436 1.00 95.62 214 ALA A O 1
ATOM 1633 N N . VAL A 1 215 ? 28.750 -12.322 -15.239 1.00 97.19 215 VAL A N 1
ATOM 1634 C CA . VAL A 1 215 ? 29.716 -11.409 -15.873 1.00 97.19 215 VAL A CA 1
ATOM 1635 C C . VAL A 1 215 ? 31.152 -11.904 -15.690 1.00 97.19 215 VAL A C 1
ATOM 1637 O O . VAL A 1 215 ? 31.939 -11.870 -16.631 1.00 97.19 215 VAL A O 1
ATOM 1640 N N . ALA A 1 216 ? 31.497 -12.441 -14.515 1.00 97.69 216 ALA A N 1
ATOM 1641 C CA . ALA A 1 216 ? 32.820 -13.023 -14.284 1.00 97.69 216 ALA A CA 1
ATOM 1642 C C . ALA A 1 216 ? 33.118 -14.234 -15.191 1.00 97.69 216 ALA A C 1
ATOM 1644 O O . ALA A 1 216 ? 34.272 -14.468 -15.542 1.00 97.69 216 ALA A O 1
ATOM 1645 N N . LYS A 1 217 ? 32.091 -15.006 -15.573 1.00 97.19 217 LYS A N 1
ATOM 1646 C CA . LYS A 1 217 ? 32.217 -16.149 -16.495 1.00 97.19 217 LYS A CA 1
ATOM 1647 C C . LYS A 1 217 ? 32.149 -15.732 -17.963 1.00 97.19 217 LYS A C 1
ATOM 1649 O O . LYS A 1 217 ? 32.816 -16.339 -18.793 1.00 97.19 217 LYS A O 1
ATOM 1654 N N . ASN A 1 218 ? 31.335 -14.728 -18.274 1.00 96.19 218 ASN A N 1
ATOM 1655 C CA . ASN A 1 218 ? 31.156 -14.174 -19.605 1.00 96.19 218 ASN A CA 1
ATOM 1656 C C . ASN A 1 218 ? 31.174 -12.633 -19.551 1.00 96.19 218 ASN A C 1
ATOM 1658 O O . ASN A 1 218 ? 30.120 -12.007 -19.388 1.00 96.19 218 ASN A O 1
ATOM 1662 N N . PRO A 1 219 ? 32.351 -12.007 -19.731 1.00 97.12 219 PRO A N 1
ATOM 1663 C CA . PRO A 1 219 ? 32.494 -10.554 -19.667 1.00 97.12 219 PRO A CA 1
ATOM 1664 C C . PRO A 1 219 ? 31.650 -9.779 -20.686 1.00 97.12 219 PRO A C 1
ATOM 1666 O O . PRO A 1 219 ? 31.367 -8.605 -20.456 1.00 97.12 219 PRO A O 1
ATOM 1669 N N . SER A 1 220 ? 31.200 -10.408 -21.783 1.00 95.94 220 SER A N 1
ATOM 1670 C CA . SER A 1 220 ? 30.349 -9.736 -22.775 1.00 95.94 220 SER A CA 1
ATOM 1671 C C . SER A 1 220 ? 28.994 -9.319 -22.203 1.00 95.94 220 SER A C 1
ATOM 1673 O O . SER 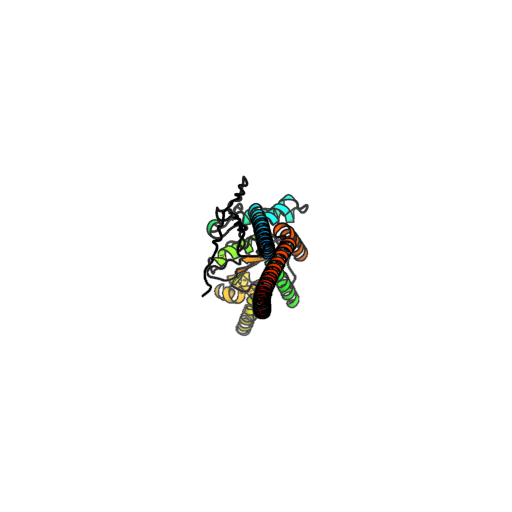A 1 220 ? 28.372 -8.410 -22.744 1.00 95.94 220 SER A O 1
ATOM 1675 N N . LEU A 1 221 ? 28.534 -9.941 -21.111 1.00 95.94 221 LEU A N 1
ATOM 1676 C CA . LEU A 1 221 ? 27.284 -9.571 -20.442 1.00 95.94 221 LEU A CA 1
ATOM 1677 C C . LEU A 1 221 ? 27.350 -8.174 -19.813 1.00 95.94 221 LEU A C 1
ATOM 1679 O O . LEU A 1 221 ? 26.320 -7.523 -19.678 1.00 95.94 221 LEU A O 1
ATOM 1683 N N . ALA A 1 222 ? 28.546 -7.675 -19.477 1.00 96.38 222 ALA A N 1
ATOM 1684 C CA . ALA A 1 222 ? 28.714 -6.380 -18.817 1.00 96.38 222 ALA A CA 1
ATOM 1685 C C . ALA A 1 222 ? 28.094 -5.209 -19.602 1.00 96.38 222 ALA A C 1
ATOM 1687 O O . ALA A 1 222 ? 27.683 -4.225 -18.988 1.00 96.38 222 ALA A O 1
ATOM 1688 N N . GLN A 1 223 ? 27.980 -5.331 -20.931 1.00 96.44 223 GLN A N 1
ATOM 1689 C CA . GLN A 1 223 ? 27.358 -4.314 -21.783 1.00 96.44 223 GLN A CA 1
ATOM 1690 C C . GLN A 1 223 ? 25.872 -4.082 -21.459 1.00 96.44 223 GLN A C 1
ATOM 1692 O O . GLN A 1 223 ? 25.390 -2.968 -21.629 1.00 96.44 223 GLN A O 1
ATOM 1697 N N . TYR A 1 224 ? 25.169 -5.090 -20.928 1.00 96.62 224 TYR A N 1
ATOM 1698 C CA . TYR A 1 224 ? 23.736 -5.004 -20.628 1.00 96.62 224 TYR A CA 1
ATOM 1699 C C . TYR A 1 224 ? 23.423 -4.556 -19.194 1.00 96.62 224 TYR A C 1
ATOM 1701 O O . TYR A 1 224 ? 22.258 -4.430 -18.830 1.00 96.62 224 TYR A O 1
ATOM 1709 N N . LYS A 1 225 ? 24.437 -4.271 -18.360 1.00 95.06 225 LYS A N 1
ATOM 1710 C CA . LYS A 1 225 ? 24.241 -3.904 -16.941 1.00 95.06 225 LYS A CA 1
ATOM 1711 C C . LYS A 1 225 ? 23.275 -2.725 -16.747 1.00 95.06 225 LYS A C 1
ATOM 1713 O O . LYS A 1 225 ? 22.588 -2.643 -15.738 1.00 95.06 225 LYS A O 1
ATOM 1718 N N . HIS A 1 226 ? 23.260 -1.800 -17.698 1.00 93.75 226 HIS A N 1
ATOM 1719 C CA . HIS A 1 226 ? 22.438 -0.592 -17.670 1.00 93.75 226 HIS A CA 1
ATOM 1720 C C . HIS A 1 226 ? 21.412 -0.552 -18.809 1.00 93.75 226 HIS A C 1
ATOM 1722 O O . HIS A 1 226 ? 20.869 0.510 -19.109 1.00 93.75 226 HIS A O 1
ATOM 1728 N N . ASP A 1 227 ? 21.173 -1.700 -19.442 1.00 93.56 227 ASP A N 1
ATOM 1729 C CA . ASP A 1 227 ? 20.244 -1.876 -20.552 1.00 93.56 227 ASP A CA 1
ATOM 1730 C C . ASP A 1 227 ? 19.407 -3.148 -20.319 1.00 93.56 227 ASP A C 1
ATOM 1732 O O . ASP A 1 227 ? 19.657 -4.185 -20.944 1.00 93.56 227 ASP A O 1
ATOM 1736 N N . PRO A 1 228 ? 18.448 -3.109 -19.367 1.00 93.44 228 PRO A N 1
ATOM 1737 C CA . PRO A 1 228 ? 17.597 -4.260 -19.065 1.00 93.44 228 PRO A CA 1
ATOM 1738 C C . PRO A 1 228 ? 16.831 -4.746 -20.302 1.00 93.44 228 PRO A C 1
ATOM 1740 O O . PRO A 1 228 ? 16.727 -5.950 -20.519 1.00 93.44 228 PRO A O 1
ATOM 1743 N N . TYR A 1 229 ? 16.364 -3.829 -21.154 1.00 92.56 229 TYR A N 1
ATOM 1744 C CA . TYR A 1 229 ? 15.664 -4.171 -22.392 1.00 92.56 229 TYR A CA 1
ATOM 1745 C C . TYR A 1 229 ? 16.584 -4.874 -23.401 1.00 92.56 229 TYR A C 1
ATOM 1747 O O . TYR A 1 229 ? 16.193 -5.869 -24.013 1.00 92.56 229 TYR A O 1
ATOM 1755 N N . GLY A 1 230 ? 17.830 -4.415 -23.542 1.00 95.00 230 GLY A N 1
ATOM 1756 C CA . GLY A 1 230 ? 18.849 -5.115 -24.322 1.00 95.00 230 GLY A CA 1
ATOM 1757 C C . GLY A 1 230 ? 19.148 -6.515 -23.781 1.00 95.00 230 GLY A C 1
ATOM 1758 O O . GLY A 1 230 ? 19.236 -7.459 -24.565 1.00 95.00 230 GLY A O 1
ATOM 1759 N N . MET A 1 231 ? 19.231 -6.685 -22.453 1.00 95.75 231 MET A N 1
ATOM 1760 C CA . MET A 1 231 ? 19.392 -8.010 -21.832 1.00 95.75 231 MET A CA 1
ATOM 1761 C C . MET A 1 231 ? 18.203 -8.924 -22.149 1.00 95.75 231 MET A C 1
ATOM 1763 O O . MET A 1 231 ? 18.405 -10.068 -22.547 1.00 95.75 231 MET A O 1
ATOM 1767 N N . MET A 1 232 ? 16.976 -8.415 -22.015 1.00 94.44 232 MET A N 1
ATOM 1768 C CA . MET A 1 232 ? 15.751 -9.149 -22.333 1.00 94.44 232 MET A CA 1
ATOM 1769 C C . MET A 1 232 ? 15.724 -9.602 -23.801 1.00 94.44 232 MET A C 1
ATOM 1771 O O . MET A 1 232 ? 15.390 -10.750 -24.080 1.00 94.44 232 MET A O 1
ATOM 1775 N N . GLN A 1 233 ? 16.118 -8.736 -24.740 1.00 95.69 233 GLN A N 1
ATOM 1776 C CA . GLN A 1 233 ? 16.192 -9.091 -26.162 1.00 95.69 233 GLN A CA 1
ATOM 1777 C C . GLN A 1 233 ? 17.290 -10.112 -26.469 1.00 95.69 233 GLN A C 1
ATOM 1779 O O . GLN A 1 233 ? 17.102 -10.987 -27.313 1.00 95.69 233 GLN A O 1
ATOM 1784 N N . ALA A 1 234 ? 18.446 -9.989 -25.816 1.00 95.75 234 ALA A N 1
ATOM 1785 C CA . ALA A 1 234 ? 19.580 -10.869 -26.058 1.00 95.75 234 ALA A CA 1
ATOM 1786 C C . ALA A 1 234 ? 19.367 -12.272 -25.469 1.00 95.75 234 ALA A C 1
ATOM 1788 O O . ALA A 1 234 ? 19.744 -13.260 -26.098 1.00 95.75 234 ALA A O 1
ATOM 1789 N N . ASP A 1 235 ? 18.787 -12.360 -24.268 1.00 95.31 235 ASP A N 1
ATOM 1790 C CA . ASP A 1 235 ? 18.478 -13.618 -23.584 1.00 95.31 235 ASP A CA 1
ATOM 1791 C C . ASP A 1 235 ? 17.374 -13.407 -22.532 1.00 95.31 235 ASP A C 1
ATOM 1793 O O . ASP A 1 235 ? 17.637 -13.135 -21.356 1.00 95.31 235 ASP A O 1
ATOM 1797 N N . ALA A 1 236 ? 16.119 -13.567 -22.960 1.00 93.56 236 ALA A N 1
ATOM 1798 C CA . ALA A 1 236 ? 14.944 -13.412 -22.103 1.00 93.56 236 ALA A CA 1
ATOM 1799 C C . ALA A 1 236 ? 14.948 -14.377 -20.902 1.00 93.56 236 ALA A C 1
ATOM 1801 O O . ALA A 1 236 ? 14.616 -13.977 -19.789 1.00 93.56 236 ALA A O 1
ATOM 1802 N N . SER A 1 237 ? 15.395 -15.626 -21.088 1.00 94.00 237 SER A N 1
ATOM 1803 C CA . SER A 1 237 ? 15.438 -16.619 -20.001 1.00 94.00 237 SER A CA 1
ATOM 1804 C C . SER A 1 237 ? 16.503 -16.289 -18.954 1.00 94.00 237 SER A C 1
ATOM 1806 O O . SER A 1 237 ? 16.389 -16.668 -17.783 1.00 94.00 237 SER A O 1
ATOM 1808 N N . TYR A 1 238 ? 17.580 -15.617 -19.359 1.00 93.88 238 TYR A N 1
ATOM 1809 C CA . TYR A 1 238 ? 18.542 -15.092 -18.405 1.00 93.88 238 TYR A CA 1
ATOM 1810 C C . TYR A 1 238 ? 18.033 -13.820 -17.733 1.00 93.88 238 TYR A C 1
ATOM 1812 O O . TYR A 1 238 ? 18.181 -13.702 -16.517 1.00 93.88 238 TYR A O 1
ATOM 1820 N N . TYR A 1 239 ? 17.392 -12.917 -18.481 1.00 95.50 239 TYR A N 1
ATOM 1821 C CA . TYR A 1 239 ? 16.755 -11.726 -17.922 1.00 95.50 239 TYR A CA 1
ATOM 1822 C C . TYR A 1 239 ? 15.752 -12.078 -16.815 1.00 95.50 239 TYR A C 1
ATOM 1824 O O . TYR A 1 239 ? 15.817 -11.471 -15.759 1.00 95.50 239 TYR A O 1
ATOM 1832 N N . GLU A 1 240 ? 14.950 -13.137 -16.946 1.00 93.00 240 GLU A N 1
ATOM 1833 C CA . GLU A 1 240 ? 14.060 -13.622 -15.868 1.00 93.00 240 GLU A CA 1
ATOM 1834 C C . GLU A 1 240 ? 14.768 -13.915 -14.524 1.00 93.00 240 GLU A C 1
ATOM 1836 O O . GLU A 1 240 ? 14.118 -13.988 -13.487 1.00 93.00 240 GLU A O 1
ATOM 1841 N N . LYS A 1 241 ? 16.096 -14.103 -14.509 1.00 95.31 241 LYS A N 1
ATOM 1842 C CA . LYS A 1 241 ? 16.880 -14.426 -13.298 1.00 95.31 241 LYS A CA 1
ATOM 1843 C C . LYS A 1 241 ? 17.590 -13.227 -12.673 1.00 95.31 241 LYS A C 1
ATOM 1845 O O . LYS A 1 241 ? 18.138 -13.361 -11.579 1.00 95.31 241 LYS A O 1
ATOM 1850 N N . VAL A 1 242 ? 17.715 -12.130 -13.419 1.00 97.25 242 VAL A N 1
ATOM 1851 C CA . VAL A 1 242 ? 18.490 -10.936 -13.024 1.00 97.25 242 VAL A CA 1
ATOM 1852 C C . VAL A 1 242 ? 17.763 -9.623 -13.306 1.00 97.25 242 VAL A C 1
ATOM 1854 O O . VAL A 1 242 ? 18.299 -8.544 -13.044 1.00 97.25 242 VAL A O 1
ATOM 1857 N N . GLY A 1 243 ? 16.580 -9.707 -13.905 1.00 96.81 243 GLY A N 1
ATOM 1858 C CA . GLY A 1 243 ? 15.822 -8.591 -14.433 1.00 96.81 243 GLY A CA 1
ATOM 1859 C C . GLY A 1 243 ? 15.399 -7.643 -13.332 1.00 96.81 243 GLY A C 1
ATOM 1860 O O . GLY A 1 243 ? 15.491 -6.437 -13.535 1.00 96.81 243 GLY A O 1
ATOM 1861 N N . HIS A 1 244 ? 15.074 -8.147 -12.138 1.00 97.75 244 HIS A N 1
ATOM 1862 C CA . HIS A 1 244 ? 14.687 -7.280 -11.036 1.00 97.75 244 HIS A CA 1
ATOM 1863 C C . HIS A 1 244 ? 15.838 -6.373 -10.605 1.00 97.75 244 HIS A C 1
ATOM 1865 O O . HIS A 1 244 ? 15.649 -5.164 -10.440 1.00 97.75 244 HI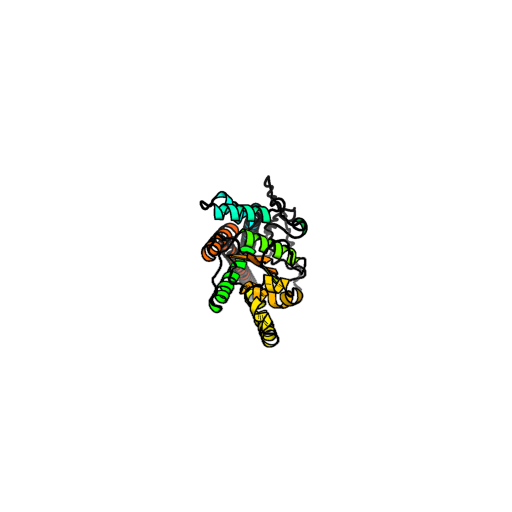S A O 1
ATOM 1871 N N . TYR A 1 245 ? 17.045 -6.934 -10.480 1.00 97.94 245 TYR A N 1
ATOM 1872 C CA . TYR A 1 245 ? 18.252 -6.145 -10.231 1.00 97.94 245 TYR A CA 1
ATOM 1873 C C . TYR A 1 245 ? 18.488 -5.118 -11.342 1.00 97.94 245 TYR A C 1
ATOM 1875 O O . TYR A 1 245 ? 18.650 -3.931 -11.048 1.00 97.94 245 TYR A O 1
ATOM 1883 N N . LEU A 1 246 ? 18.492 -5.558 -12.606 1.00 97.00 246 LEU A N 1
ATOM 1884 C CA . LEU A 1 246 ? 18.781 -4.690 -13.753 1.00 97.00 246 LEU A CA 1
ATOM 1885 C C . LEU A 1 246 ? 17.766 -3.548 -13.881 1.00 97.00 246 LEU A C 1
ATOM 1887 O O . LEU A 1 246 ? 18.164 -2.416 -14.161 1.00 97.00 246 LEU A O 1
ATOM 1891 N N . ASN A 1 247 ? 16.490 -3.822 -13.611 1.00 96.56 247 ASN A N 1
ATOM 1892 C CA . ASN A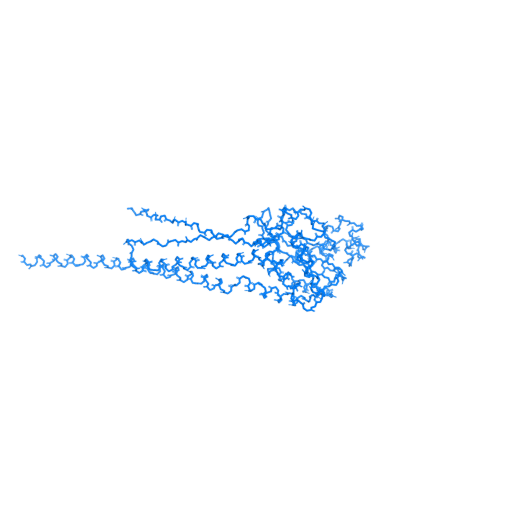 1 247 ? 15.425 -2.828 -13.607 1.00 96.56 247 ASN A CA 1
ATOM 1893 C C . ASN A 1 247 ? 15.716 -1.735 -12.577 1.00 96.56 247 ASN A C 1
ATOM 1895 O O . ASN A 1 247 ? 15.774 -0.570 -12.950 1.00 96.56 247 ASN A O 1
ATOM 1899 N N . LEU A 1 248 ? 16.022 -2.071 -11.318 1.00 97.00 248 LEU A N 1
ATOM 1900 C CA . LEU A 1 248 ? 16.276 -1.068 -10.266 1.00 97.00 248 LEU A CA 1
ATOM 1901 C C . LEU A 1 248 ? 17.516 -0.191 -10.530 1.00 97.00 248 LEU A C 1
ATOM 1903 O O . LEU A 1 248 ? 17.569 0.974 -10.110 1.00 97.00 248 LEU A O 1
ATOM 1907 N N . ILE A 1 249 ? 18.521 -0.724 -11.234 1.00 95.88 249 ILE A N 1
ATOM 1908 C CA . ILE A 1 249 ? 19.762 -0.002 -11.558 1.00 95.88 249 ILE A CA 1
ATOM 1909 C C . ILE A 1 249 ? 19.783 0.621 -12.963 1.00 95.88 249 ILE A C 1
ATOM 1911 O O . ILE A 1 249 ? 20.816 1.163 -13.375 1.00 95.88 249 ILE A O 1
ATOM 1915 N N . ALA A 1 250 ? 18.668 0.586 -13.698 1.00 95.19 250 ALA A N 1
ATOM 1916 C CA . ALA A 1 250 ? 18.571 1.208 -15.014 1.00 95.19 250 ALA A CA 1
ATOM 1917 C C . ALA A 1 250 ? 18.759 2.736 -14.891 1.00 95.19 250 ALA A C 1
ATOM 1919 O O . ALA A 1 250 ? 18.026 3.394 -14.150 1.00 95.19 250 ALA A O 1
ATOM 1920 N N . PRO A 1 251 ? 19.743 3.360 -15.559 1.00 93.00 251 PRO A N 1
ATOM 1921 C CA . PRO A 1 251 ? 20.066 4.766 -15.313 1.00 93.00 251 PRO A CA 1
ATOM 1922 C C . PRO A 1 251 ? 19.070 5.746 -15.944 1.00 93.00 251 PRO A C 1
ATOM 1924 O O . PRO A 1 251 ? 19.025 6.895 -15.519 1.00 93.00 251 PRO A O 1
ATOM 1927 N N . LYS A 1 252 ? 18.301 5.306 -16.948 1.00 88.81 252 LYS A N 1
ATOM 1928 C CA . LYS A 1 252 ? 17.458 6.169 -17.789 1.00 88.81 252 LYS A CA 1
ATOM 1929 C C . LYS A 1 252 ? 15.974 6.202 -17.406 1.00 88.81 252 LYS A C 1
ATOM 1931 O O . LYS A 1 252 ? 15.235 6.909 -18.070 1.00 88.81 252 LYS A O 1
ATOM 1936 N N . MET A 1 253 ? 15.540 5.454 -16.390 1.00 91.12 253 MET A N 1
ATOM 1937 C CA . MET A 1 253 ? 14.152 5.533 -15.908 1.00 91.12 253 MET A CA 1
ATOM 1938 C C . MET A 1 253 ? 13.819 6.967 -15.459 1.00 91.12 253 MET A C 1
ATOM 1940 O O . MET A 1 253 ? 14.620 7.603 -14.765 1.00 91.12 253 MET A O 1
ATOM 1944 N N . GLU A 1 254 ? 12.647 7.463 -15.846 1.00 90.75 254 GLU A N 1
ATOM 1945 C CA . GLU A 1 254 ? 12.193 8.830 -15.553 1.00 90.75 254 GLU A CA 1
ATOM 1946 C C . GLU A 1 254 ? 11.008 8.850 -14.584 1.00 90.75 254 GLU A C 1
ATOM 1948 O O . GLU A 1 254 ? 10.901 9.771 -13.763 1.00 90.75 254 GLU A O 1
ATOM 1953 N N . SER A 1 255 ? 10.186 7.800 -14.605 1.00 94.25 255 SER A N 1
ATOM 1954 C CA . SER A 1 255 ? 9.036 7.624 -13.727 1.00 94.25 255 SER A CA 1
ATOM 1955 C C . SER A 1 255 ? 9.064 6.273 -13.014 1.00 94.25 255 SER A C 1
ATOM 1957 O O . SER A 1 255 ? 9.565 5.279 -13.539 1.00 94.25 255 SER A O 1
ATOM 1959 N N . ILE A 1 256 ? 8.535 6.249 -11.789 1.00 97.00 256 ILE A N 1
ATOM 1960 C CA . ILE A 1 256 ? 8.375 5.030 -10.992 1.00 97.00 256 ILE A CA 1
ATOM 1961 C C . ILE A 1 256 ? 7.029 4.994 -10.262 1.00 97.00 256 ILE A C 1
ATOM 1963 O O . ILE A 1 256 ? 6.491 6.030 -9.851 1.00 97.00 256 ILE A O 1
ATOM 1967 N N . GLY A 1 257 ? 6.537 3.784 -10.018 1.00 97.44 257 GLY A N 1
ATOM 1968 C CA . GLY A 1 257 ? 5.350 3.485 -9.229 1.00 97.44 257 GLY A CA 1
ATOM 1969 C C . GLY A 1 257 ? 5.576 2.265 -8.345 1.00 97.44 257 GLY A C 1
ATOM 1970 O O . GLY A 1 257 ? 6.275 1.335 -8.726 1.00 97.44 257 GLY A O 1
ATOM 1971 N N . TYR A 1 258 ? 5.005 2.284 -7.142 1.00 98.44 258 TYR A N 1
ATOM 1972 C CA . TYR A 1 258 ? 4.968 1.122 -6.258 1.00 98.44 258 TYR A CA 1
ATOM 1973 C C . TYR A 1 258 ? 3.532 0.827 -5.861 1.00 98.44 258 TYR A C 1
ATOM 1975 O O . TYR A 1 258 ? 2.768 1.748 -5.554 1.00 98.44 258 TYR A O 1
ATOM 1983 N N . ALA A 1 259 ? 3.214 -0.457 -5.758 1.00 98.19 259 ALA A N 1
ATOM 1984 C CA . ALA A 1 259 ? 1.938 -0.918 -5.247 1.00 98.19 259 ALA A CA 1
ATOM 1985 C C . ALA A 1 259 ? 2.096 -2.112 -4.307 1.00 98.19 259 ALA A C 1
ATOM 1987 O O . ALA A 1 259 ? 3.111 -2.809 -4.288 1.00 98.19 259 ALA A O 1
ATOM 1988 N N . LEU A 1 260 ? 1.062 -2.313 -3.495 1.00 97.69 260 LEU A N 1
ATOM 1989 C CA . LEU A 1 260 ? 0.975 -3.394 -2.529 1.00 97.69 260 LEU A CA 1
ATOM 1990 C C . LEU A 1 260 ? -0.449 -3.938 -2.539 1.00 97.69 260 LEU A C 1
ATOM 1992 O O . LEU A 1 260 ? -1.377 -3.221 -2.184 1.00 97.69 260 LEU A O 1
ATOM 1996 N N . ASN A 1 261 ? -0.621 -5.214 -2.843 1.00 96.25 261 ASN A N 1
ATOM 1997 C CA . ASN A 1 261 ? -1.850 -5.940 -2.559 1.00 96.25 261 ASN A CA 1
ATOM 1998 C C . ASN A 1 261 ? -1.635 -6.791 -1.290 1.00 96.25 261 ASN A C 1
ATOM 2000 O O . ASN A 1 261 ? -0.612 -7.454 -1.144 1.00 96.25 261 ASN A O 1
ATOM 2004 N N . THR A 1 262 ? -2.581 -6.750 -0.345 1.00 94.81 262 THR A N 1
ATOM 2005 C CA . THR A 1 262 ? -2.523 -7.510 0.926 1.00 94.81 262 THR A CA 1
ATOM 2006 C C . THR A 1 262 ? -3.599 -8.593 1.026 1.00 94.81 262 THR A C 1
ATOM 2008 O O . THR A 1 262 ? -3.954 -9.062 2.118 1.00 94.81 262 THR A O 1
ATOM 2011 N N . GLN A 1 263 ? -4.184 -8.966 -0.110 1.00 87.56 263 GLN A N 1
ATOM 2012 C CA . GLN A 1 263 ? -5.183 -10.011 -0.204 1.00 87.56 263 GLN A CA 1
ATOM 2013 C C . GLN A 1 263 ? -4.530 -11.361 0.055 1.00 87.56 263 GLN A C 1
ATOM 2015 O O . GLN A 1 263 ? -3.796 -11.904 -0.762 1.00 87.56 263 GLN A O 1
ATOM 2020 N N . LYS A 1 264 ? -4.884 -11.928 1.209 1.00 77.88 264 LYS A N 1
ATOM 2021 C CA . LYS A 1 264 ? -4.454 -13.252 1.655 1.00 77.88 264 LYS A CA 1
ATOM 2022 C C . LYS A 1 264 ? -5.193 -14.348 0.871 1.00 77.88 264 LYS A C 1
ATOM 2024 O O . LYS A 1 264 ? -6.104 -14.982 1.404 1.00 77.88 264 LYS A O 1
ATOM 2029 N N . ASN A 1 265 ? -4.855 -14.502 -0.409 1.00 69.19 265 ASN A N 1
ATOM 2030 C CA . ASN A 1 265 ? -5.310 -15.593 -1.276 1.00 69.19 265 ASN A CA 1
ATOM 2031 C C . ASN A 1 265 ? -4.331 -16.783 -1.176 1.00 69.19 265 ASN A C 1
ATOM 2033 O O . ASN A 1 265 ? -4.021 -17.240 -0.078 1.00 69.19 265 ASN A O 1
ATOM 2037 N N . GLN A 1 266 ? -3.855 -17.308 -2.315 1.00 62.50 266 GLN A N 1
ATOM 2038 C CA . GLN A 1 266 ? -2.814 -18.343 -2.379 1.00 62.50 266 GLN A CA 1
ATOM 2039 C C . GLN A 1 266 ? -1.454 -17.832 -1.869 1.00 62.50 266 GLN A C 1
ATOM 2041 O O . GLN A 1 266 ? -0.619 -18.639 -1.466 1.00 62.50 266 GLN A O 1
ATOM 2046 N N . TYR A 1 267 ? -1.263 -16.510 -1.850 1.00 68.44 267 TYR A N 1
ATOM 2047 C CA . TYR A 1 267 ? -0.040 -15.813 -1.459 1.00 68.44 267 TYR A CA 1
ATOM 2048 C C . TYR A 1 267 ? -0.350 -14.783 -0.363 1.00 68.44 267 TYR A C 1
ATOM 2050 O O . TYR A 1 267 ? -1.506 -14.392 -0.188 1.00 68.44 267 TYR A O 1
ATOM 2058 N N . ASP A 1 268 ? 0.665 -14.395 0.414 1.00 81.00 268 ASP A N 1
ATOM 2059 C CA . ASP A 1 268 ? 0.508 -13.454 1.524 1.00 81.00 268 ASP A CA 1
ATOM 2060 C C . ASP A 1 268 ? 0.290 -12.017 1.019 1.00 81.00 268 ASP A C 1
ATOM 2062 O O . ASP A 1 268 ? -0.841 -11.561 0.951 1.00 81.00 268 ASP A O 1
ATOM 2066 N N . ASP A 1 269 ? 1.358 -11.285 0.724 1.00 92.50 269 ASP A N 1
ATOM 2067 C CA . ASP A 1 269 ? 1.315 -9.929 0.168 1.00 92.50 269 ASP A CA 1
ATOM 2068 C C . ASP A 1 269 ? 1.934 -9.970 -1.237 1.00 92.50 269 ASP A C 1
ATOM 2070 O O . ASP A 1 269 ? 2.728 -10.865 -1.529 1.00 92.50 269 ASP A O 1
ATOM 2074 N N . THR A 1 270 ? 1.524 -9.073 -2.131 1.00 95.75 270 THR A N 1
ATOM 2075 C CA . THR A 1 270 ? 2.089 -8.937 -3.483 1.00 95.75 270 THR A CA 1
ATOM 2076 C C . THR A 1 270 ? 2.574 -7.510 -3.658 1.00 95.75 270 THR A C 1
ATOM 2078 O O . THR A 1 270 ? 1.783 -6.569 -3.574 1.00 95.75 270 THR A O 1
ATOM 2081 N N . GLU A 1 271 ? 3.875 -7.348 -3.860 1.00 97.00 271 GLU A N 1
ATOM 2082 C CA . GLU A 1 271 ? 4.522 -6.058 -4.059 1.00 97.00 271 GLU A CA 1
ATOM 2083 C C . GLU A 1 271 ? 4.876 -5.886 -5.535 1.00 97.00 271 GLU A C 1
ATOM 2085 O O . GLU A 1 271 ? 5.497 -6.772 -6.123 1.00 97.00 271 GLU A O 1
ATOM 2090 N N . ALA A 1 272 ? 4.518 -4.741 -6.111 1.00 97.75 272 ALA A N 1
ATOM 2091 C CA . ALA A 1 272 ? 4.854 -4.394 -7.486 1.00 97.75 272 ALA A CA 1
ATOM 2092 C C . ALA A 1 272 ? 5.669 -3.101 -7.535 1.00 97.75 272 ALA A C 1
ATOM 2094 O O . ALA A 1 272 ? 5.449 -2.174 -6.742 1.00 97.75 272 ALA A O 1
ATOM 2095 N N . PHE A 1 273 ? 6.612 -3.061 -8.466 1.00 98.12 273 PHE A N 1
ATOM 2096 C CA . PHE A 1 273 ? 7.331 -1.868 -8.876 1.00 98.12 273 PHE A CA 1
ATOM 2097 C C . PHE A 1 273 ? 7.289 -1.767 -10.387 1.00 98.12 273 PHE A C 1
ATOM 2099 O O . PHE A 1 273 ? 7.758 -2.675 -11.071 1.00 98.12 273 PHE A O 1
ATOM 2106 N N . ASP A 1 274 ? 6.854 -0.609 -10.859 1.00 97.25 274 ASP A N 1
ATOM 2107 C CA . ASP A 1 274 ? 6.826 -0.289 -12.273 1.00 97.25 274 ASP A CA 1
ATOM 2108 C C . ASP A 1 274 ? 7.704 0.929 -12.520 1.00 97.25 274 ASP A C 1
ATOM 2110 O O . ASP A 1 274 ? 7.765 1.856 -11.700 1.00 97.25 274 ASP A O 1
ATOM 2114 N N . ALA A 1 275 ? 8.373 0.945 -13.665 1.00 95.31 275 ALA A N 1
ATOM 2115 C CA . ALA A 1 275 ? 9.137 2.088 -14.126 1.00 95.31 275 ALA A CA 1
ATOM 2116 C C . ALA A 1 275 ? 8.981 2.301 -15.627 1.00 95.31 275 ALA A C 1
ATOM 2118 O O . ALA A 1 275 ? 8.959 1.348 -16.407 1.00 95.31 275 ALA A O 1
ATOM 2119 N N . ASP A 1 276 ? 8.968 3.571 -16.016 1.00 90.94 276 ASP A N 1
ATOM 2120 C CA . ASP A 1 276 ? 8.884 3.997 -17.406 1.00 90.94 276 ASP A CA 1
ATOM 2121 C C . ASP A 1 276 ? 9.892 5.138 -17.675 1.00 90.94 276 ASP A C 1
ATOM 2123 O O . ASP A 1 276 ? 10.560 5.679 -16.782 1.00 90.94 276 ASP A O 1
ATOM 2127 N N . TYR A 1 277 ? 10.076 5.447 -18.951 1.00 85.44 277 TYR A N 1
ATOM 2128 C CA . TYR A 1 277 ? 10.997 6.435 -19.500 1.00 85.44 277 TYR A CA 1
ATOM 2129 C C . TYR A 1 277 ? 10.279 7.733 -19.889 1.00 85.44 277 TYR A C 1
ATOM 2131 O O . TYR A 1 277 ? 10.906 8.633 -20.443 1.00 85.44 277 TYR A O 1
ATOM 2139 N N . ALA A 1 278 ? 8.973 7.826 -19.629 1.00 84.19 278 ALA A N 1
ATOM 2140 C CA . ALA A 1 278 ? 8.192 9.039 -19.801 1.00 84.19 278 ALA A CA 1
ATOM 2141 C C . ALA A 1 278 ? 8.334 9.992 -18.599 1.00 84.19 278 ALA A C 1
ATOM 2143 O O . ALA A 1 278 ? 8.511 9.575 -17.451 1.00 84.19 278 ALA A O 1
ATOM 2144 N N . ASN A 1 279 ? 8.192 11.294 -18.865 1.00 77.62 279 ASN A N 1
ATOM 2145 C CA . ASN A 1 279 ? 8.286 12.334 -17.842 1.00 77.62 279 ASN A CA 1
ATOM 2146 C C . ASN A 1 279 ? 7.253 12.134 -16.719 1.00 77.62 279 ASN A C 1
ATOM 2148 O O . ASN A 1 279 ? 6.055 12.013 -16.970 1.00 77.62 279 ASN A O 1
ATOM 2152 N N . ALA A 1 280 ? 7.713 12.228 -15.471 1.00 88.12 280 ALA A N 1
ATOM 2153 C CA . ALA A 1 280 ? 6.880 12.188 -14.272 1.00 88.12 280 ALA A CA 1
ATOM 2154 C C . ALA A 1 280 ? 6.782 13.559 -13.585 1.00 88.12 280 ALA A C 1
ATOM 2156 O O . ALA A 1 280 ? 7.765 14.298 -13.475 1.00 88.12 280 ALA A O 1
ATOM 2157 N N . SER A 1 281 ? 5.590 13.888 -13.080 1.00 86.94 281 SER A N 1
ATOM 2158 C CA . SER A 1 281 ? 5.277 15.231 -12.571 1.00 86.94 281 SER A CA 1
ATOM 2159 C C . SER A 1 281 ? 5.446 15.408 -11.058 1.00 86.94 281 SER A C 1
ATOM 2161 O O . SER A 1 281 ? 5.337 16.534 -10.573 1.00 86.94 281 SER A O 1
ATOM 2163 N N . TYR A 1 282 ? 5.703 14.344 -10.291 1.00 95.56 282 TYR A N 1
ATOM 2164 C CA . TYR A 1 282 ? 5.870 14.429 -8.837 1.00 95.56 282 TYR A CA 1
ATOM 2165 C C . TYR A 1 282 ? 7.291 14.096 -8.406 1.00 95.56 282 TYR A C 1
ATOM 2167 O O . TYR A 1 282 ? 7.800 13.022 -8.712 1.00 95.56 282 TYR A O 1
ATOM 2175 N N . SER A 1 283 ? 7.901 14.933 -7.569 1.00 96.12 283 SER A N 1
ATOM 2176 C CA . SER A 1 283 ? 8.984 14.423 -6.729 1.00 96.12 283 SER A CA 1
ATOM 2177 C C . SER A 1 283 ? 8.432 13.375 -5.752 1.00 96.12 283 SER A C 1
ATOM 2179 O O . SER A 1 283 ? 7.283 13.457 -5.303 1.00 96.12 283 SER A O 1
ATOM 2181 N N . ILE A 1 284 ? 9.265 12.412 -5.347 1.00 97.44 284 ILE A N 1
ATOM 2182 C CA . ILE A 1 284 ? 8.876 11.403 -4.345 1.00 97.44 284 ILE A CA 1
ATOM 2183 C C . ILE A 1 284 ? 8.358 12.067 -3.055 1.00 97.44 284 ILE A C 1
ATOM 2185 O O . ILE A 1 284 ? 7.395 11.595 -2.454 1.00 97.44 284 ILE A O 1
ATOM 2189 N N . ALA A 1 285 ? 8.964 13.177 -2.623 1.00 98.06 285 ALA A N 1
ATOM 2190 C CA . ALA A 1 285 ? 8.559 13.880 -1.406 1.00 98.06 285 ALA A CA 1
ATOM 2191 C C . ALA A 1 285 ? 7.160 14.515 -1.521 1.00 98.06 285 ALA A C 1
ATOM 2193 O O . ALA A 1 285 ? 6.358 14.398 -0.588 1.00 98.06 285 ALA A O 1
ATOM 2194 N N . GLU A 1 286 ? 6.849 15.150 -2.657 1.00 97.50 286 GLU A N 1
ATOM 2195 C CA . GLU A 1 286 ? 5.509 15.689 -2.929 1.00 97.50 286 GLU A CA 1
ATOM 2196 C C . GLU A 1 286 ? 4.465 14.571 -2.948 1.00 97.50 286 GLU A C 1
ATOM 2198 O O . GL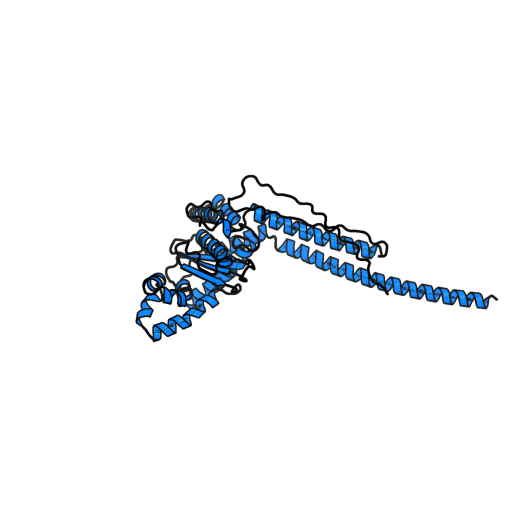U A 1 286 ? 3.428 14.695 -2.297 1.00 97.50 286 GLU A O 1
ATOM 2203 N N . TYR A 1 287 ? 4.760 13.459 -3.629 1.00 98.00 287 TYR A N 1
ATOM 2204 C CA . TYR A 1 287 ? 3.863 12.308 -3.694 1.00 98.00 287 TYR A CA 1
ATOM 2205 C C . TYR A 1 287 ? 3.583 11.714 -2.305 1.00 98.00 287 TYR A C 1
ATOM 2207 O O . TYR A 1 287 ? 2.424 11.584 -1.907 1.00 98.00 287 TYR A O 1
ATOM 2215 N N . LYS A 1 288 ? 4.630 11.431 -1.513 1.00 98.56 288 LYS A N 1
ATOM 2216 C CA . LYS A 1 288 ? 4.483 10.905 -0.143 1.00 98.56 288 LYS A CA 1
ATOM 2217 C C . LYS A 1 288 ? 3.638 11.825 0.739 1.00 98.56 288 LYS A C 1
ATOM 2219 O O . LYS A 1 288 ? 2.840 11.336 1.541 1.00 98.56 288 LYS A O 1
ATOM 2224 N N . THR A 1 289 ? 3.808 13.140 0.598 1.00 98.50 289 THR A N 1
ATOM 2225 C CA . THR A 1 289 ? 3.016 14.133 1.339 1.00 98.50 289 THR A CA 1
ATOM 2226 C C . THR A 1 289 ? 1.550 14.071 0.919 1.00 98.50 289 THR A C 1
ATOM 2228 O O . THR A 1 289 ? 0.685 13.873 1.769 1.00 98.50 289 THR A O 1
ATOM 2231 N N . ALA A 1 290 ? 1.274 14.123 -0.387 1.00 97.75 290 ALA A N 1
ATOM 2232 C CA . ALA A 1 290 ? -0.084 14.085 -0.924 1.00 97.75 290 ALA A CA 1
ATOM 2233 C C . ALA A 1 290 ? -0.843 12.804 -0.527 1.00 97.75 290 ALA A C 1
ATOM 2235 O O . ALA A 1 290 ? -1.999 12.872 -0.104 1.00 97.75 290 ALA A O 1
ATOM 2236 N N . VAL A 1 291 ? -0.185 11.641 -0.589 1.00 98.38 291 VAL A N 1
ATOM 2237 C CA . VAL A 1 291 ? -0.769 10.365 -0.146 1.00 98.38 291 VAL A CA 1
ATOM 2238 C C . VAL A 1 291 ? -1.008 10.347 1.362 1.00 98.38 291 VAL A C 1
ATOM 2240 O O . VAL A 1 291 ? -2.051 9.873 1.810 1.00 98.38 291 VAL A O 1
ATOM 2243 N N . THR A 1 292 ? -0.076 10.870 2.163 1.00 98.62 292 THR A N 1
ATOM 2244 C CA . THR A 1 292 ? -0.230 10.931 3.626 1.00 98.62 292 THR A CA 1
ATOM 2245 C C . THR A 1 292 ? -1.419 11.802 4.028 1.00 98.62 292 THR A C 1
ATOM 2247 O O . THR A 1 292 ? -2.191 11.419 4.912 1.00 98.62 292 THR A O 1
ATOM 2250 N N . ASP A 1 293 ? -1.601 12.946 3.369 1.00 98.19 293 ASP A N 1
ATOM 2251 C CA . ASP A 1 293 ? -2.728 13.845 3.616 1.00 98.19 293 ASP A CA 1
ATOM 2252 C C . ASP A 1 293 ? -4.058 13.182 3.246 1.00 98.19 293 ASP A C 1
ATOM 2254 O O . ASP A 1 293 ? -4.994 13.174 4.053 1.00 98.19 293 ASP A O 1
ATOM 2258 N N . TYR A 1 294 ? -4.118 12.540 2.075 1.00 97.31 294 TYR A N 1
ATOM 2259 C CA . TYR A 1 294 ? -5.296 11.793 1.640 1.00 97.31 294 TYR A CA 1
ATOM 2260 C C . TYR A 1 294 ? -5.630 10.636 2.595 1.00 97.31 294 TYR A C 1
ATOM 2262 O O . TYR A 1 294 ? -6.771 10.503 3.040 1.00 97.31 294 TYR A O 1
ATOM 2270 N N . TYR A 1 295 ? -4.629 9.850 3.002 1.00 97.69 295 TYR A N 1
ATOM 2271 C CA . TYR A 1 295 ? -4.785 8.786 3.996 1.00 97.69 295 TYR A CA 1
ATOM 2272 C C . TYR A 1 295 ? -5.346 9.324 5.316 1.00 97.69 295 TYR A C 1
ATOM 2274 O O . TYR A 1 295 ? -6.315 8.782 5.846 1.00 97.69 295 TYR A O 1
ATOM 2282 N N . ASN A 1 296 ? -4.798 10.419 5.846 1.00 97.31 296 ASN A N 1
ATOM 2283 C CA . ASN A 1 296 ? -5.271 10.994 7.105 1.00 97.31 296 ASN A CA 1
ATOM 2284 C C . ASN A 1 296 ? -6.726 11.483 7.022 1.00 97.31 296 ASN A C 1
ATOM 2286 O O . ASN A 1 296 ? -7.478 11.336 7.994 1.00 97.31 296 ASN A O 1
ATOM 2290 N N . GLU A 1 297 ? -7.131 12.031 5.876 1.00 94.06 297 GLU A N 1
ATOM 2291 C CA . GLU A 1 297 ? -8.498 12.485 5.626 1.00 94.06 297 GLU A CA 1
ATOM 2292 C C . GLU A 1 297 ? -9.504 11.325 5.587 1.00 94.06 297 GLU A C 1
ATOM 2294 O O . GLU A 1 297 ? -10.562 11.400 6.229 1.00 94.06 297 GLU A O 1
ATOM 2299 N N . ILE A 1 298 ? -9.183 10.257 4.850 1.00 91.12 298 ILE A N 1
ATOM 2300 C CA . ILE A 1 298 ? -10.085 9.117 4.647 1.00 91.12 298 ILE A CA 1
ATOM 2301 C C . ILE A 1 298 ? -10.074 8.191 5.872 1.00 91.12 298 ILE A C 1
ATOM 2303 O O . ILE A 1 298 ? -11.125 7.960 6.483 1.00 91.12 298 ILE A O 1
ATOM 2307 N N . GLU A 1 299 ? -8.889 7.746 6.301 1.00 93.94 299 GLU A N 1
ATOM 2308 C CA . GLU A 1 299 ? -8.699 6.700 7.316 1.00 93.94 299 GLU A CA 1
ATOM 2309 C C . GLU A 1 299 ? -8.811 7.194 8.755 1.00 93.94 299 GLU A C 1
ATOM 2311 O O . GLU A 1 299 ? -9.044 6.409 9.681 1.00 93.94 299 GLU A O 1
ATOM 2316 N N . LYS A 1 300 ? -8.663 8.507 8.972 1.00 95.62 300 LYS A N 1
ATOM 2317 C CA . LYS A 1 300 ? -8.815 9.162 10.283 1.00 95.62 300 LYS A CA 1
ATOM 2318 C C . LYS A 1 300 ? -8.090 8.393 11.405 1.00 95.62 300 LYS A C 1
ATOM 2320 O O . LYS A 1 300 ? -8.704 8.104 12.448 1.00 95.62 300 LYS A O 1
ATOM 2325 N N . PRO A 1 301 ? -6.794 8.057 11.238 1.00 96.75 301 PRO A N 1
ATOM 2326 C CA . PRO A 1 301 ? -6.077 7.125 12.111 1.00 96.75 301 PRO A CA 1
ATOM 2327 C C . PRO A 1 301 ? -6.118 7.541 13.588 1.00 96.75 301 PRO A C 1
ATOM 2329 O O . PRO A 1 301 ? -6.293 6.695 14.473 1.00 96.75 301 PRO A O 1
ATOM 2332 N N . ASP A 1 302 ? -6.060 8.843 13.875 1.00 97.44 302 ASP A N 1
ATOM 2333 C CA . ASP A 1 302 ? -6.147 9.375 15.237 1.00 97.44 302 ASP A CA 1
ATOM 2334 C C . ASP A 1 302 ? -7.524 9.182 15.880 1.00 97.44 302 ASP A C 1
ATOM 2336 O O . ASP A 1 302 ? -7.618 8.811 17.057 1.00 97.44 302 ASP A O 1
ATOM 2340 N N . GLN A 1 303 ? -8.608 9.357 15.118 1.00 97.69 303 GLN A N 1
ATOM 2341 C CA . GLN A 1 303 ? -9.964 9.113 15.619 1.00 97.69 303 GLN A CA 1
ATOM 2342 C C . GLN A 1 303 ? -10.165 7.625 15.919 1.00 97.69 303 GLN A C 1
ATOM 2344 O O . GLN A 1 303 ? -10.699 7.266 16.976 1.00 97.69 303 GLN A O 1
ATOM 2349 N N . VAL A 1 304 ? -9.670 6.749 15.038 1.00 96.94 304 VAL A N 1
ATOM 2350 C CA . VAL A 1 304 ? -9.697 5.292 15.234 1.00 96.94 304 VAL A CA 1
ATOM 2351 C C . VAL A 1 304 ? -8.880 4.898 16.466 1.00 96.94 304 VAL A C 1
ATOM 2353 O O . VAL A 1 304 ? -9.357 4.133 17.313 1.00 96.94 304 VAL A O 1
ATOM 2356 N N . LYS A 1 305 ? -7.672 5.448 16.628 1.00 97.94 305 LYS A N 1
ATOM 2357 C CA . LYS A 1 305 ? -6.807 5.229 17.798 1.00 97.94 305 LYS A CA 1
ATOM 2358 C C . LYS A 1 305 ? -7.492 5.671 19.093 1.00 97.94 305 LYS A C 1
ATOM 2360 O O . LYS A 1 305 ? -7.515 4.909 20.066 1.00 97.94 305 LYS A O 1
ATOM 2365 N N . ALA A 1 306 ? -8.118 6.848 19.104 1.00 98.25 306 ALA A N 1
ATOM 2366 C CA . ALA A 1 306 ? -8.870 7.354 20.249 1.00 98.25 306 ALA A CA 1
ATOM 2367 C C . ALA A 1 306 ? -10.084 6.466 20.590 1.00 98.25 306 ALA A C 1
ATOM 2369 O O . ALA A 1 306 ? -10.324 6.158 21.764 1.00 98.25 306 ALA A O 1
ATOM 2370 N N . ALA A 1 307 ? -10.829 5.994 19.587 1.00 97.81 307 ALA A N 1
ATOM 2371 C CA . ALA A 1 307 ? -11.951 5.074 19.778 1.00 97.81 307 ALA A CA 1
ATOM 2372 C C . ALA A 1 307 ? -11.494 3.715 20.348 1.00 97.81 307 ALA A C 1
ATOM 2374 O O . ALA A 1 307 ? -12.051 3.242 21.346 1.00 97.81 307 ALA A O 1
ATOM 2375 N N . LYS A 1 308 ? -10.410 3.130 19.814 1.00 98.06 308 LYS A N 1
ATOM 2376 C CA . LYS A 1 308 ? -9.781 1.907 20.354 1.00 98.06 308 LYS A CA 1
ATOM 2377 C C . LYS A 1 308 ? -9.337 2.090 21.814 1.00 98.06 308 LYS A C 1
ATOM 2379 O O . LYS A 1 308 ? -9.558 1.208 22.651 1.00 98.06 308 LYS A O 1
ATOM 2384 N N . ALA A 1 309 ? -8.773 3.249 22.162 1.00 98.38 309 ALA A N 1
ATOM 2385 C CA . ALA A 1 309 ? -8.390 3.567 23.538 1.00 98.38 309 ALA A CA 1
ATOM 2386 C C . ALA A 1 309 ? -9.604 3.633 24.488 1.00 98.38 309 ALA A C 1
ATOM 2388 O O . ALA A 1 309 ? -9.549 3.077 25.593 1.00 98.38 309 ALA A O 1
ATOM 2389 N N . LYS A 1 310 ? -10.728 4.225 24.054 1.00 98.38 310 LYS A N 1
ATOM 2390 C CA . LYS A 1 310 ? -11.992 4.249 24.819 1.00 98.38 310 LYS A CA 1
ATOM 2391 C C . LYS A 1 310 ? -12.521 2.836 25.090 1.00 98.38 310 LYS A C 1
ATOM 2393 O O . LYS A 1 310 ? -12.878 2.535 26.233 1.00 98.38 310 LYS A O 1
ATOM 2398 N N . VAL A 1 311 ? -12.496 1.945 24.094 1.00 98.00 311 VAL A N 1
ATOM 2399 C CA . VAL A 1 311 ? -12.870 0.524 24.261 1.00 98.00 311 VAL A CA 1
ATOM 2400 C C . VAL A 1 311 ? -11.982 -0.154 25.310 1.00 98.00 311 VAL A C 1
ATOM 2402 O O . VAL A 1 311 ? -12.485 -0.766 26.261 1.00 98.00 311 VAL A O 1
ATOM 2405 N N . LYS A 1 312 ? -10.655 0.008 25.208 1.00 98.31 312 LYS A N 1
ATOM 2406 C CA . LYS A 1 312 ? -9.687 -0.552 26.169 1.00 98.31 312 LYS A CA 1
ATOM 2407 C C . LYS A 1 312 ? -9.946 -0.054 27.598 1.00 98.31 312 LYS A C 1
ATOM 2409 O O . LYS A 1 312 ? -9.978 -0.854 28.540 1.00 98.31 312 LYS A O 1
ATOM 2414 N N . ALA A 1 313 ? -10.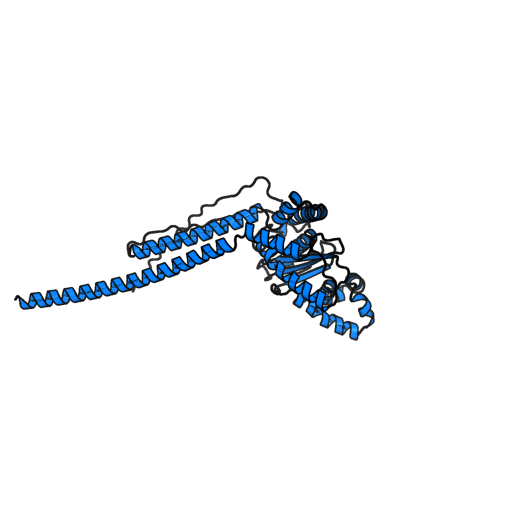189 1.246 27.772 1.00 98.44 313 ALA A N 1
ATOM 2415 C CA . ALA A 1 313 ? -10.485 1.853 29.070 1.00 98.44 313 ALA A CA 1
ATOM 2416 C C . ALA A 1 313 ? -11.819 1.361 29.666 1.00 98.44 313 ALA A C 1
ATOM 2418 O O . ALA A 1 313 ? -11.896 1.043 30.863 1.00 98.44 313 ALA A O 1
ATOM 2419 N N . ALA A 1 314 ? -12.864 1.232 28.842 1.00 98.12 314 ALA A N 1
ATOM 2420 C CA . ALA A 1 314 ? -14.161 0.708 29.262 1.00 98.12 314 ALA A CA 1
ATOM 2421 C C . ALA A 1 314 ? -14.068 -0.767 29.691 1.00 98.12 314 ALA A C 1
ATOM 2423 O O . ALA A 1 314 ? -14.600 -1.142 30.742 1.00 98.12 314 ALA A O 1
ATOM 2424 N N . LYS A 1 315 ? -13.303 -1.586 28.955 1.00 97.81 315 LYS A N 1
ATOM 2425 C CA . LYS A 1 315 ? -13.038 -2.995 29.290 1.00 97.81 315 LYS A CA 1
ATOM 2426 C C . LYS A 1 315 ? -12.341 -3.130 30.648 1.00 97.81 315 LYS A C 1
ATOM 2428 O O . LYS A 1 315 ? -12.809 -3.882 31.508 1.00 97.81 315 LYS A O 1
ATOM 2433 N N . LYS A 1 316 ? -11.289 -2.339 30.898 1.00 98.12 316 LYS A N 1
ATOM 2434 C CA . LYS A 1 316 ? -10.579 -2.296 32.196 1.00 98.12 316 LYS A CA 1
ATOM 2435 C C . LYS A 1 316 ? -11.493 -1.840 33.344 1.00 98.12 316 LYS A C 1
ATOM 2437 O O . LYS A 1 316 ? -11.462 -2.404 34.444 1.00 98.12 316 LYS A O 1
ATOM 2442 N N . SER A 1 317 ? -12.349 -0.853 33.083 1.00 97.94 317 SER A N 1
ATOM 2443 C CA . SER A 1 317 ? -13.333 -0.354 34.053 1.00 97.94 317 SER A CA 1
ATOM 2444 C C . SER A 1 317 ? -14.377 -1.411 34.424 1.00 97.94 317 SER A C 1
ATOM 2446 O O . SER A 1 317 ? -14.714 -1.563 35.602 1.00 97.94 317 SER A O 1
ATOM 2448 N N . LEU A 1 318 ? -14.866 -2.175 33.443 1.00 97.00 318 LEU A N 1
ATOM 2449 C CA . LEU A 1 318 ? -15.800 -3.277 33.669 1.00 97.00 318 LEU A CA 1
ATOM 2450 C C . LEU A 1 318 ? -15.163 -4.387 34.515 1.00 97.00 318 LEU A C 1
ATOM 2452 O O . LEU A 1 318 ? -15.748 -4.803 35.517 1.00 97.00 318 LEU A O 1
ATOM 2456 N N . GLN A 1 319 ? -13.950 -4.823 34.168 1.00 96.75 319 GLN A N 1
ATOM 2457 C CA . GLN A 1 319 ? -13.208 -5.829 34.939 1.00 96.75 319 GLN A CA 1
ATOM 2458 C C . GLN A 1 319 ? -13.021 -5.399 36.404 1.00 96.75 319 GLN A C 1
ATOM 2460 O O . GLN A 1 319 ? -13.311 -6.166 37.329 1.00 96.75 319 GLN A O 1
ATOM 2465 N N . SER A 1 320 ? -12.631 -4.141 36.629 1.00 96.75 320 SER A N 1
ATOM 2466 C CA . SER A 1 320 ? -12.502 -3.565 37.972 1.00 96.75 320 SER A CA 1
ATOM 2467 C C . SER A 1 320 ? -13.828 -3.575 38.742 1.00 96.75 320 SER A C 1
ATOM 2469 O O . SER A 1 320 ? -13.869 -3.987 39.906 1.00 96.75 320 SER A O 1
ATOM 2471 N N . ALA A 1 321 ? -14.937 -3.186 38.102 1.00 96.38 321 ALA A N 1
ATOM 2472 C CA . ALA A 1 321 ? -16.258 -3.195 38.730 1.00 96.38 321 ALA A CA 1
ATOM 2473 C C . ALA A 1 321 ? -16.710 -4.614 39.114 1.00 96.38 321 ALA A C 1
ATOM 2475 O O . ALA A 1 321 ? -17.261 -4.814 40.200 1.00 96.38 321 ALA A O 1
ATOM 2476 N N . ILE A 1 322 ? -16.436 -5.612 38.266 1.00 94.75 322 ILE A N 1
ATOM 2477 C CA . ILE A 1 322 ? -16.725 -7.023 38.553 1.00 94.75 322 ILE A CA 1
ATOM 2478 C C . ILE A 1 322 ? -15.928 -7.493 39.776 1.00 94.75 322 ILE A C 1
ATOM 2480 O O . ILE A 1 322 ? -16.508 -8.086 40.691 1.00 94.75 322 ILE A O 1
ATOM 2484 N N . LYS A 1 323 ? -14.623 -7.190 39.841 1.00 95.38 323 LYS A N 1
ATOM 2485 C CA . LYS A 1 323 ? -13.757 -7.548 40.979 1.00 95.38 323 LYS A CA 1
ATOM 2486 C C . LYS A 1 323 ? -14.260 -6.928 42.287 1.00 95.38 323 LYS A C 1
ATOM 2488 O O . LYS A 1 323 ? -14.398 -7.628 43.292 1.00 95.38 323 LYS A O 1
ATOM 2493 N N . GLN A 1 324 ? -14.613 -5.641 42.267 1.00 94.12 324 GLN A N 1
ATOM 2494 C CA . GLN A 1 324 ? -15.178 -4.944 43.429 1.00 94.12 324 GLN A CA 1
ATOM 2495 C C . GLN A 1 324 ? -16.523 -5.544 43.864 1.00 94.12 324 GLN A C 1
ATOM 2497 O O . GLN A 1 324 ? -16.736 -5.777 45.053 1.00 94.12 324 GLN A O 1
ATOM 2502 N N . SER A 1 325 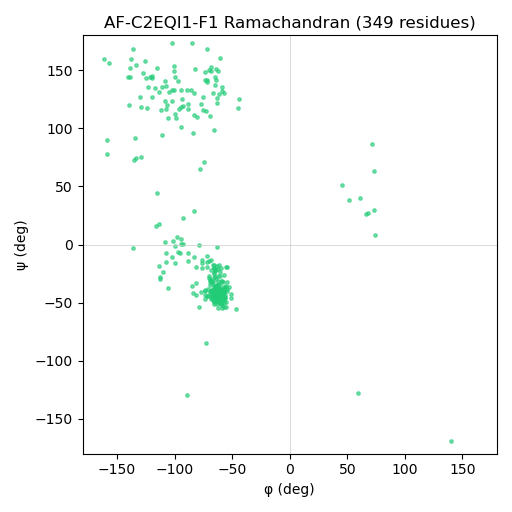? -17.407 -5.858 42.912 1.00 92.44 325 SER A N 1
ATOM 2503 C CA . SER A 1 325 ? -18.718 -6.462 43.184 1.00 92.44 325 SER A CA 1
ATOM 2504 C C . SER A 1 325 ? -18.588 -7.840 43.847 1.00 92.44 325 SER A C 1
ATOM 2506 O O . SER A 1 325 ? -19.260 -8.118 44.843 1.00 92.44 325 SER A O 1
ATOM 2508 N N . LYS A 1 326 ? -17.651 -8.681 43.379 1.00 92.38 326 LYS A N 1
ATOM 2509 C CA . LYS A 1 326 ? -17.324 -9.971 44.017 1.00 92.38 326 LYS A CA 1
ATOM 2510 C C . LYS A 1 326 ? -16.818 -9.786 45.454 1.00 92.38 326 LYS A C 1
ATOM 2512 O O . LYS A 1 326 ? -17.311 -10.450 46.368 1.00 92.38 326 LYS A O 1
ATOM 2517 N N . LYS A 1 327 ? -15.893 -8.841 45.680 1.00 92.12 327 LYS A N 1
ATOM 2518 C CA . LYS A 1 32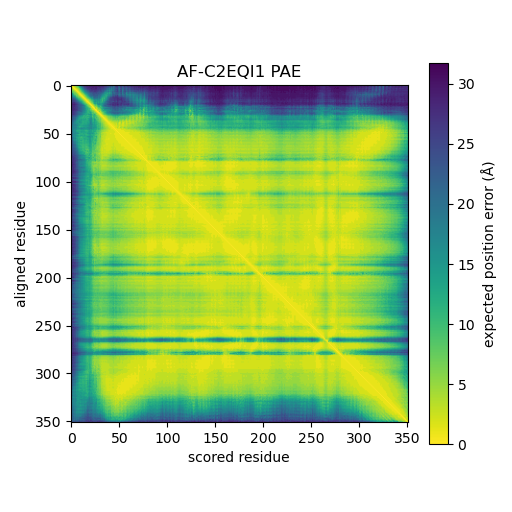7 ? -15.363 -8.529 47.022 1.00 92.12 327 LYS A CA 1
ATOM 2519 C C . LYS A 1 327 ? -16.470 -8.049 47.968 1.00 92.12 327 LYS A C 1
ATOM 2521 O O . LYS A 1 327 ? -16.543 -8.512 49.104 1.00 92.12 327 LYS A O 1
ATOM 2526 N N . ALA A 1 328 ? -17.366 -7.179 47.499 1.00 89.81 328 ALA A N 1
ATOM 2527 C CA . ALA A 1 328 ? -18.499 -6.686 48.281 1.00 89.81 328 ALA A CA 1
ATOM 2528 C C . ALA A 1 328 ? -19.480 -7.810 48.663 1.00 89.81 328 ALA A C 1
ATOM 2530 O O . ALA A 1 328 ? -19.875 -7.904 49.826 1.00 89.81 328 ALA A O 1
ATOM 2531 N N . LYS A 1 329 ? -19.815 -8.713 47.724 1.00 89.12 329 LYS A N 1
ATOM 2532 C CA . LYS A 1 329 ? -20.648 -9.898 48.005 1.00 89.12 329 LYS A CA 1
ATOM 2533 C C . LYS A 1 329 ? -20.023 -10.785 49.089 1.00 89.12 329 LYS A C 1
ATOM 2535 O O . LYS A 1 329 ? -20.716 -11.164 50.031 1.00 89.12 329 LYS A O 1
ATOM 2540 N N . SER A 1 330 ? -18.715 -11.045 49.008 1.00 90.00 330 SER A N 1
ATOM 2541 C CA . SER A 1 330 ? -17.979 -11.818 50.023 1.00 90.00 330 SER A CA 1
ATOM 2542 C C . SER A 1 330 ? -18.000 -11.144 51.403 1.00 90.00 330 SER A C 1
ATOM 2544 O O . SER A 1 330 ? -18.343 -11.783 52.399 1.00 90.00 330 SER A O 1
ATOM 2546 N N . ARG A 1 331 ? -17.733 -9.830 51.479 1.00 91.62 331 ARG A N 1
ATOM 2547 C CA . ARG A 1 331 ? -17.802 -9.068 52.744 1.00 91.62 331 ARG A CA 1
ATOM 2548 C C . ARG A 1 331 ? -19.203 -9.107 53.361 1.00 91.62 331 ARG A C 1
ATOM 2550 O O . ARG A 1 331 ? -19.329 -9.376 54.553 1.00 91.62 331 ARG A O 1
ATOM 2557 N N . ARG A 1 332 ? -20.258 -8.921 52.557 1.00 89.62 332 ARG A N 1
ATOM 2558 C CA . ARG A 1 332 ? -21.655 -8.988 53.025 1.00 89.62 332 ARG A CA 1
ATOM 2559 C C . ARG A 1 332 ? -22.018 -10.378 53.553 1.00 89.62 332 ARG A C 1
ATOM 2561 O O . ARG A 1 332 ? -22.692 -10.481 54.575 1.00 89.62 332 ARG A O 1
ATOM 2568 N N . ALA A 1 333 ? -21.550 -11.442 52.898 1.00 90.06 333 ALA A N 1
ATOM 2569 C CA . ALA A 1 333 ? -21.753 -12.812 53.367 1.00 90.06 333 ALA A CA 1
ATOM 2570 C C . ALA A 1 333 ? -21.081 -13.058 54.732 1.00 90.06 333 ALA A C 1
ATOM 2572 O O . ALA A 1 333 ? -21.718 -13.599 55.639 1.00 90.06 333 ALA A O 1
ATOM 2573 N N . LYS A 1 334 ? -19.835 -12.591 54.910 1.00 91.75 334 LYS A N 1
ATOM 2574 C CA . LYS A 1 334 ? -19.115 -12.663 56.195 1.00 91.75 334 LYS A CA 1
ATOM 2575 C C . LYS A 1 334 ? -19.839 -11.885 57.301 1.00 91.75 334 LYS A C 1
ATOM 2577 O O . LYS A 1 334 ? -20.084 -12.446 58.367 1.00 91.75 334 LYS A O 1
ATOM 2582 N N . ALA A 1 335 ? -20.260 -10.648 57.028 1.00 89.50 335 ALA A N 1
ATOM 2583 C CA . ALA A 1 335 ? -21.002 -9.820 57.983 1.00 89.50 335 ALA A CA 1
ATOM 2584 C C . ALA A 1 335 ? -22.335 -10.468 58.405 1.00 89.50 335 ALA A C 1
ATOM 2586 O O . ALA A 1 335 ? -22.646 -10.536 59.591 1.00 89.50 335 ALA A O 1
ATOM 2587 N N . LYS A 1 336 ? -23.091 -11.040 57.455 1.00 91.19 336 LYS A N 1
ATOM 2588 C CA . LYS A 1 336 ? -24.351 -11.748 57.745 1.00 91.19 336 LYS A CA 1
ATOM 2589 C C . LYS A 1 336 ? -24.129 -12.987 58.621 1.00 91.19 336 LYS A C 1
ATOM 2591 O O . LYS A 1 336 ? -24.941 -13.261 59.505 1.00 91.19 336 LYS A O 1
ATOM 2596 N N . LYS A 1 337 ? -23.034 -13.729 58.405 1.00 89.88 337 LYS A N 1
ATOM 2597 C CA . LYS A 1 337 ? -22.644 -14.870 59.254 1.00 89.88 337 LYS A CA 1
ATOM 2598 C C . LYS A 1 337 ? -22.279 -14.416 60.672 1.00 89.88 337 LYS A C 1
ATOM 2600 O O . LYS A 1 337 ? -22.721 -15.047 61.628 1.00 89.88 337 LYS A O 1
ATOM 2605 N N . HIS A 1 338 ? -21.529 -13.322 60.806 1.00 89.19 338 HIS A N 1
ATOM 2606 C CA . HIS A 1 338 ? -21.160 -12.754 62.105 1.00 89.19 338 HIS A CA 1
ATOM 2607 C C . HIS A 1 338 ? -22.389 -12.261 62.886 1.00 89.19 338 HIS A C 1
ATOM 2609 O O . HIS A 1 338 ? -22.609 -12.708 64.006 1.00 89.19 338 HIS A O 1
ATOM 2615 N N . TYR A 1 339 ? -23.265 -11.468 62.261 1.00 90.38 339 TYR A N 1
ATOM 2616 C CA . TYR A 1 339 ? -24.512 -11.000 62.880 1.00 90.38 339 TYR A CA 1
ATOM 2617 C C . TYR A 1 339 ? -25.398 -12.157 63.374 1.00 90.38 339 TYR A C 1
ATOM 2619 O O . TYR A 1 339 ? -25.902 -12.130 64.495 1.00 90.38 339 TYR A O 1
ATOM 2627 N N . ARG A 1 340 ? -25.547 -13.225 62.573 1.00 88.75 340 ARG A N 1
ATOM 2628 C CA . ARG A 1 340 ? -26.290 -14.434 62.979 1.00 88.75 340 ARG A CA 1
ATOM 2629 C C . ARG A 1 340 ? -25.670 -15.130 64.197 1.00 88.75 340 ARG A C 1
ATOM 2631 O O . ARG A 1 340 ? -26.420 -15.631 65.030 1.00 88.75 340 ARG A O 1
ATOM 2638 N N . ARG A 1 341 ? -24.334 -15.167 64.305 1.00 87.00 341 ARG A N 1
ATOM 2639 C CA . ARG A 1 341 ? -23.631 -15.712 65.482 1.00 87.00 341 ARG A CA 1
ATOM 2640 C C . ARG A 1 341 ? -23.888 -14.865 66.729 1.00 87.00 341 ARG A C 1
ATOM 2642 O O . ARG A 1 341 ? -24.310 -15.422 67.735 1.00 87.00 341 ARG A O 1
ATOM 2649 N N . VAL A 1 342 ? -23.719 -13.545 66.639 1.00 86.50 342 VAL A N 1
ATOM 2650 C CA . VAL A 1 342 ? -23.944 -12.617 67.765 1.00 86.50 342 VAL A CA 1
ATOM 2651 C C . VAL A 1 342 ? -25.392 -12.687 68.259 1.00 86.50 342 VAL A C 1
ATOM 2653 O O . VAL A 1 342 ? -25.636 -12.835 69.452 1.00 86.50 342 VAL A O 1
ATOM 2656 N N . ARG A 1 343 ? -26.372 -12.686 67.345 1.00 88.06 343 ARG A N 1
ATOM 2657 C CA . ARG A 1 343 ? -27.794 -12.802 67.709 1.00 88.06 343 ARG A CA 1
ATOM 2658 C C . ARG A 1 343 ? -28.131 -14.127 68.405 1.00 88.06 343 ARG A C 1
ATOM 2660 O O . ARG A 1 343 ? -28.960 -14.125 69.309 1.00 88.06 343 ARG A O 1
ATOM 2667 N N . ARG A 1 344 ? -27.521 -15.250 67.996 1.00 81.25 344 ARG A N 1
ATOM 2668 C CA . ARG A 1 344 ? -27.681 -16.544 68.690 1.00 81.25 344 ARG A CA 1
ATOM 2669 C C . ARG A 1 344 ? -27.091 -16.494 70.099 1.00 81.25 344 ARG A C 1
ATOM 2671 O O . ARG A 1 344 ? -27.763 -16.898 71.035 1.00 81.25 344 ARG A O 1
ATOM 2678 N N . HIS A 1 345 ? -25.888 -15.944 70.246 1.00 77.94 345 HIS A N 1
ATOM 2679 C CA . HIS A 1 345 ? -25.233 -15.822 71.549 1.00 77.94 345 HIS A CA 1
ATOM 2680 C C . HIS A 1 345 ? -26.043 -14.958 72.532 1.00 77.94 345 HIS A C 1
ATOM 2682 O O . HIS A 1 345 ? -26.241 -15.355 73.673 1.00 77.94 345 HIS A O 1
ATOM 2688 N N . ASN A 1 346 ? -26.606 -13.835 72.070 1.00 76.75 346 ASN A N 1
ATOM 2689 C CA . ASN A 1 346 ? -27.434 -12.964 72.913 1.00 76.75 346 ASN A CA 1
ATOM 2690 C C . ASN A 1 346 ? -28.798 -13.567 73.283 1.00 76.75 346 ASN A C 1
ATOM 2692 O O . ASN A 1 346 ? -29.343 -13.208 74.321 1.00 76.75 346 ASN A O 1
ATOM 2696 N N . ARG A 1 347 ? -29.364 -14.467 72.463 1.00 74.75 347 ARG A N 1
ATOM 2697 C CA . ARG A 1 347 ? -30.573 -15.222 72.842 1.00 74.75 347 ARG A CA 1
ATOM 2698 C C . ARG A 1 347 ? -30.284 -16.224 73.955 1.00 74.75 347 ARG A C 1
ATOM 2700 O O . ARG A 1 347 ? -31.055 -16.298 74.894 1.00 74.75 347 ARG A O 1
ATOM 2707 N N . ASN A 1 348 ? -29.155 -16.924 73.876 1.00 70.19 348 ASN A N 1
ATOM 2708 C CA . ASN A 1 348 ? -28.770 -17.926 74.872 1.00 70.19 348 ASN A CA 1
ATOM 2709 C C . ASN A 1 348 ? -28.340 -17.333 76.226 1.00 70.19 348 ASN A C 1
ATOM 2711 O O . ASN A 1 348 ? -28.126 -18.093 77.153 1.00 70.19 348 ASN A O 1
ATOM 2715 N N . ARG A 1 349 ? -28.157 -16.009 76.332 1.00 69.25 349 ARG A N 1
ATOM 2716 C CA . ARG A 1 349 ? -27.835 -15.310 77.591 1.00 69.25 349 ARG A CA 1
ATOM 2717 C C . ARG A 1 349 ? -29.055 -14.694 78.291 1.00 69.25 349 ARG A C 1
ATOM 2719 O O . ARG A 1 349 ? -28.894 -14.102 79.349 1.00 69.25 349 ARG A O 1
ATOM 2726 N N . ARG A 1 350 ? -30.231 -14.718 77.655 1.00 61.25 350 ARG A N 1
ATOM 2727 C CA . ARG A 1 350 ? -31.486 -14.144 78.184 1.00 61.25 350 ARG A CA 1
ATOM 2728 C C . ARG A 1 350 ? -32.492 -15.204 78.642 1.00 61.25 350 ARG A C 1
ATOM 2730 O O . ARG A 1 350 ? -33.517 -14.833 79.199 1.00 61.25 350 ARG A O 1
ATOM 2737 N N . ASN A 1 351 ? -32.188 -16.468 78.373 1.00 52.09 351 ASN A N 1
ATOM 2738 C CA . ASN A 1 351 ? -32.790 -17.638 79.000 1.00 52.09 351 ASN A CA 1
ATOM 2739 C C . ASN A 1 351 ? -31.768 -18.176 79.995 1.00 52.09 351 ASN A C 1
ATOM 2741 O O . ASN A 1 351 ? -32.210 -18.777 80.990 1.00 52.09 351 ASN A O 1
#

Foldseek 3Di:
DDDDDPPDWDWDKDFDAPDDPDDFPQADPVLGFIQTQTDQDDDPVFDPLLSVLVVLLSVLVSVLSVLQSQLSNLLSVCQAQLNLLVCQLVDPPDPQSNVLSVLLNCQLRVNDPLNDPCCNVQARGQDPQQQRHLVFLLLQLVQLVVLVVVCVVVVADRAFAGSNQQSLQRSQQSVCVVPVDGPPRDDFQKDKDFPPSPYVLVVLLVLVVVQVVVCVVPVVSVVCLQPLVVVCVVPVPVCVSNVSNSRSNNRQWRYKHKTKGQPPDVTGIMIMIGTDNDHHDGHSVRSSVSSVVVCCVSVVVVVSVVSVVSSVVSVVSSVVSVVVRVVVVVVVVVVVVVVVVVVVVVVVVVD

Organism: NCBI:txid525365

Secondary structure (DSSP, 8-state):
----------EEEEE-----SS--TT--GGG--EEEEEPP---TTS-HHHHHHHHHHHHHHHHHHHHHHHHHHHHHHHTTHHHHHHHHHHH-S-HHHHHHHHHHHHHHTT-STT--TTHHHH--TT-TTSTTSHHHHHHTHHHHHHHHHHHHHTTPPPPEE-HHHHHHHHHHHHHHTTSSS----SSSEEEEEES-TT-HHHHHHTTHHHHHHHHHH-GGGGGGTT-HHHHHHH-HHHHHHHHHHHHHT-TT--EEEEEEE---SSSS-EEEEEEESS---B-HHHHHHHHHHHHHHHH-HHHHHHHHHHHHHHHHHHHHHHHHHHHHHHHHHHHHHHHHHHHHHHHTTT-

Sequence (351 aa):
MISAAAAMLVACNLAGVVQADNLPAGMTAENTVTVNKKVFVRNPKQSAKVNAKRKALINAENALSELQAKIKGQELATGGASGFFRRIAESSSDDAKKQDAGYAYNLLTGQAEDTPNWYGKYVRLGQSTDATSVQNLYKALPYYDQFIKLRQKNGLSVPNVSLSTIAAAMLDADYSSHVMDHARHFDGSENLAWNSPEDPNSAWMSEESIWNKAVAKNPSLAQYKHDPYGMMQADASYYEKVGHYLNLIAPKMESIGYALNTQKNQYDDTEAFDADYANASYSIAEYKTAVTDYYNEIEKPDQVKAAKAKVKAAKKSLQSAIKQSKKAKSRRAKAKKHYRRVRRHNRNRRN

Solvent-accessible surface area (backbone atoms only — not comparable to full-atom values): 18745 Å² total; per-residue (Å²): 138,90,79,85,82,84,76,79,82,65,78,52,82,56,75,61,81,86,82,63,91,84,71,60,85,43,71,55,85,84,75,62,54,74,47,77,44,69,70,82,75,87,55,86,93,51,55,70,71,36,47,52,30,47,44,50,26,43,52,32,50,35,54,39,48,52,51,52,39,52,32,54,47,49,34,43,73,41,30,18,44,34,33,56,24,43,50,38,35,76,66,49,91,46,67,64,51,16,51,38,14,42,52,17,22,24,47,61,33,61,68,34,95,83,44,60,93,57,43,84,77,51,50,47,48,19,35,87,32,32,17,38,5,45,67,25,55,52,64,32,52,63,54,56,60,53,47,48,53,52,26,55,76,68,76,40,80,77,54,23,31,25,52,38,40,24,35,49,12,18,52,39,11,27,42,33,46,77,39,98,53,82,68,84,77,72,89,62,46,75,38,79,42,71,62,39,88,89,51,48,65,65,60,36,46,58,25,46,63,55,48,54,58,45,29,75,76,40,63,78,54,58,77,33,56,62,30,46,69,57,32,35,74,74,37,47,79,56,26,78,64,31,40,47,25,25,50,75,57,33,72,72,52,29,15,36,16,58,17,25,15,57,44,73,60,96,46,55,32,20,40,18,36,22,35,34,72,52,90,35,74,28,52,59,66,58,46,51,49,54,45,50,53,50,36,47,69,56,64,33,60,66,61,53,50,53,34,52,50,48,30,54,53,26,48,54,50,26,54,52,39,48,55,51,49,53,53,51,53,53,52,52,53,53,52,53,52,50,52,54,51,54,56,52,55,58,52,69,71,77,112

InterPro domains:
  IPR035940 CAP superfamily [SSF55797] (159-265)

Mean predicted aligned error: 7.84 Å